Protein AF-0000000067902049 (afdb_homodimer)

Structure (mmCIF, N/CA/C/O backbone):
data_AF-0000000067902049-model_v1
#
loop_
_entity.id
_entity.type
_entity.pdbx_description
1 polymer 'Extended synaptotagmin-1-like'
#
loop_
_atom_site.group_PDB
_atom_site.id
_atom_site.type_symbol
_atom_site.label_atom_id
_atom_site.label_alt_id
_atom_site.label_comp_id
_atom_site.label_asym_id
_atom_site.label_entity_id
_atom_site.label_seq_id
_atom_site.pdbx_PDB_ins_code
_atom_site.Cartn_x
_atom_site.Cartn_y
_atom_site.Cartn_z
_atom_site.occupancy
_atom_site.B_iso_or_equiv
_atom_site.auth_seq_id
_atom_site.auth_comp_id
_atom_site.auth_asym_id
_atom_site.auth_atom_id
_atom_site.pdbx_PDB_model_num
ATOM 1 N N . MET A 1 1 ? -63.125 66.5 4.484 1 26.86 1 MET A N 1
ATOM 2 C CA . MET A 1 1 ? -61.844 66.562 3.832 1 26.86 1 MET A CA 1
ATOM 3 C C . MET A 1 1 ? -60.938 65.438 4.281 1 26.86 1 MET A C 1
ATOM 5 O O . MET A 1 1 ? -59.781 65.312 3.857 1 26.86 1 MET A O 1
ATOM 9 N N . ASN A 1 2 ? -61.375 64.75 5.391 1 23.59 2 ASN A N 1
ATOM 10 C CA . ASN A 1 2 ? -60.188 64.25 6.035 1 23.59 2 ASN A CA 1
ATOM 11 C C . ASN A 1 2 ? -59.375 63.344 5.09 1 23.59 2 ASN A C 1
ATOM 13 O O . ASN A 1 2 ? -59.906 62.875 4.078 1 23.59 2 ASN A O 1
ATOM 17 N N . GLN A 1 3 ? -58.344 62.625 5.773 1 25.58 3 GLN A N 1
ATOM 18 C CA . GLN A 1 3 ? -57 62.062 5.715 1 25.58 3 GLN A CA 1
ATOM 19 C C . GLN A 1 3 ? -56.969 60.781 4.879 1 25.58 3 GLN A C 1
ATOM 21 O O . GLN A 1 3 ? -57.938 60.062 4.824 1 25.58 3 GLN A O 1
ATOM 26 N N . ILE A 1 4 ? -55.812 60.562 4.227 1 27.45 4 ILE A N 1
ATOM 27 C CA . ILE A 1 4 ? -54.875 60.031 3.26 1 27.45 4 ILE A CA 1
ATOM 28 C C . ILE A 1 4 ? -54.562 58.562 3.584 1 27.45 4 ILE A C 1
ATOM 30 O O . ILE A 1 4 ? -54.531 57.719 2.688 1 27.45 4 ILE A O 1
ATOM 34 N N . GLY A 1 5 ? -53.938 58.156 4.738 1 32.84 5 GLY A N 1
ATOM 35 C CA . GLY A 1 5 ? -52.625 57.531 4.668 1 32.84 5 GLY A CA 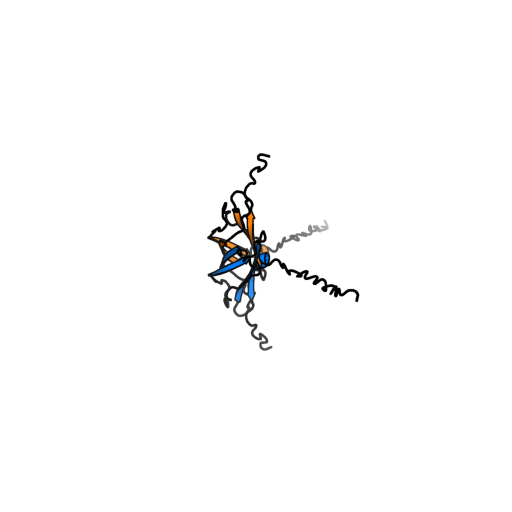1
ATOM 36 C C . GLY A 1 5 ? -52.688 56.062 4.316 1 32.84 5 GLY A C 1
ATOM 37 O O . GLY A 1 5 ? -53.5 55.312 4.859 1 32.84 5 GLY A O 1
ATOM 38 N N . GLN A 1 6 ? -52.312 55.594 3.129 1 35 6 GLN A N 1
ATOM 39 C CA . GLN A 1 6 ? -51.875 54.438 2.346 1 35 6 GLN A CA 1
ATOM 40 C C . GLN A 1 6 ? -50.969 53.531 3.152 1 35 6 GLN A C 1
ATOM 42 O O . GLN A 1 6 ? -49.75 53.75 3.211 1 35 6 GLN A O 1
ATOM 47 N N . ILE A 1 7 ? -51.156 53.469 4.492 1 39.88 7 ILE A N 1
ATOM 48 C CA . ILE A 1 7 ? -50.031 52.75 5.039 1 39.88 7 ILE A CA 1
ATOM 49 C C . ILE A 1 7 ? -49.875 51.406 4.34 1 39.88 7 ILE A C 1
ATOM 51 O O . ILE A 1 7 ? -50.75 50.531 4.434 1 39.88 7 ILE A O 1
ATOM 55 N N . ILE A 1 8 ? -49.375 51.375 3.096 1 42.5 8 ILE A N 1
ATOM 56 C CA . ILE A 1 8 ? -48.969 50.219 2.318 1 42.5 8 ILE A CA 1
ATOM 57 C C . ILE A 1 8 ? -48.094 49.312 3.176 1 42.5 8 ILE A C 1
ATOM 59 O O . ILE A 1 8 ? -47.031 49.719 3.65 1 42.5 8 ILE A O 1
ATOM 63 N N . ILE A 1 9 ? -48.656 48.688 4.152 1 39.34 9 ILE A N 1
ATOM 64 C CA . ILE A 1 9 ? -47.938 47.688 4.93 1 39.34 9 ILE A CA 1
ATOM 65 C C . ILE A 1 9 ? -47.125 46.75 3.99 1 39.34 9 ILE A C 1
ATOM 67 O O . ILE A 1 9 ? -47.719 46.156 3.092 1 39.34 9 ILE A O 1
ATOM 71 N N . ALA A 1 10 ? -45.875 47.281 3.584 1 39.75 10 ALA A N 1
ATOM 72 C CA . ALA A 1 10 ? -44.781 46.562 2.891 1 39.75 10 ALA A CA 1
ATOM 73 C C . ALA A 1 10 ? -44.656 45.125 3.371 1 39.75 10 ALA A C 1
ATOM 75 O O . ALA A 1 10 ? -44.781 44.844 4.57 1 39.75 10 ALA A O 1
ATOM 76 N N . PRO A 1 11 ? -45.156 44.219 2.543 1 37.91 11 PRO A N 1
ATOM 77 C CA . PRO A 1 11 ? -44.875 42.781 2.779 1 37.91 11 PRO A CA 1
ATOM 78 C C . PRO A 1 11 ? -43.469 42.562 3.34 1 37.91 11 PRO A C 1
ATOM 80 O O . PRO A 1 11 ? -42.531 43.281 3.014 1 37.91 11 PRO A O 1
ATOM 83 N N . GLN A 1 12 ? -43.438 42.406 4.684 1 38.12 12 GLN A N 1
ATOM 84 C CA . GLN A 1 12 ? -42.188 42 5.34 1 38.12 12 GLN A CA 1
ATOM 85 C C . GLN A 1 12 ? -41.438 40.969 4.508 1 38.12 12 GLN A C 1
ATOM 87 O O . GLN A 1 12 ? -41.969 39.906 4.199 1 38.12 12 GLN A O 1
ATOM 92 N N . HIS A 1 13 ? -40.781 41.469 3.449 1 38.5 13 HIS A N 1
ATOM 93 C CA . HIS A 1 13 ? -39.781 40.688 2.756 1 38.5 13 HIS A CA 1
ATOM 94 C C . HIS A 1 13 ? -38.906 39.906 3.744 1 38.5 13 HIS A C 1
ATOM 96 O O . HIS A 1 13 ? -38.219 40.5 4.562 1 38.5 13 HIS A O 1
ATOM 102 N N . PHE A 1 14 ? -39.531 39.125 4.582 1 33.66 14 PHE A N 1
ATOM 103 C CA . PHE A 1 14 ? -38.562 38.25 5.266 1 33.66 14 PHE A CA 1
ATOM 104 C C . PHE A 1 14 ? -37.531 37.719 4.297 1 33.66 14 PHE A C 1
ATOM 106 O O . PHE A 1 14 ? -37.812 36.938 3.396 1 33.66 14 PHE A O 1
ATOM 113 N N . SER A 1 15 ? -36.719 38.531 3.66 1 38.78 15 SER A N 1
ATOM 114 C CA . SER A 1 15 ? -35.469 38.281 2.926 1 38.78 15 SER A CA 1
ATOM 115 C C . SER A 1 15 ? -34.625 37.219 3.633 1 38.78 15 SER A C 1
ATOM 117 O O . SER A 1 15 ? -33.594 37.562 4.242 1 38.78 15 SER A O 1
ATOM 119 N N . HIS A 1 16 ? -35.156 36.562 4.734 1 40.47 16 HIS A N 1
ATOM 120 C CA . HIS A 1 16 ? -34.031 35.781 5.27 1 40.47 16 HIS A CA 1
ATOM 121 C C . HIS A 1 16 ? -33.344 35 4.168 1 40.47 16 HIS A C 1
ATOM 123 O O . HIS A 1 16 ? -33.938 34.156 3.512 1 40.47 16 HIS A O 1
ATOM 129 N N . PRO A 1 17 ? -32.531 35.688 3.41 1 36.81 17 PRO A N 1
ATOM 130 C CA . PRO A 1 17 ? -31.719 34.875 2.508 1 36.81 17 PRO A CA 1
ATOM 131 C C . PRO A 1 17 ? -31.266 33.562 3.154 1 36.81 17 PRO A C 1
ATOM 133 O O . PRO A 1 17 ? -30.766 33.562 4.285 1 36.81 17 PRO A O 1
ATOM 136 N N . LEU A 1 18 ? -32.031 32.531 3.266 1 36.47 18 LEU A N 1
ATOM 137 C CA . LEU A 1 18 ? -31.422 31.219 3.439 1 36.47 18 LEU A CA 1
ATOM 138 C C . LEU A 1 18 ? -30.016 31.188 2.865 1 36.47 18 LEU A C 1
ATOM 140 O O . LEU A 1 18 ? -29.828 31.219 1.646 1 36.47 18 LEU A O 1
ATOM 144 N N . ALA A 1 19 ? -29.203 32.25 3.146 1 38 19 ALA A N 1
ATOM 145 C CA . ALA A 1 19 ? -27.75 32.125 3.029 1 38 19 ALA A CA 1
ATOM 146 C C . ALA A 1 19 ? -27.328 30.656 3.166 1 38 19 ALA A C 1
AT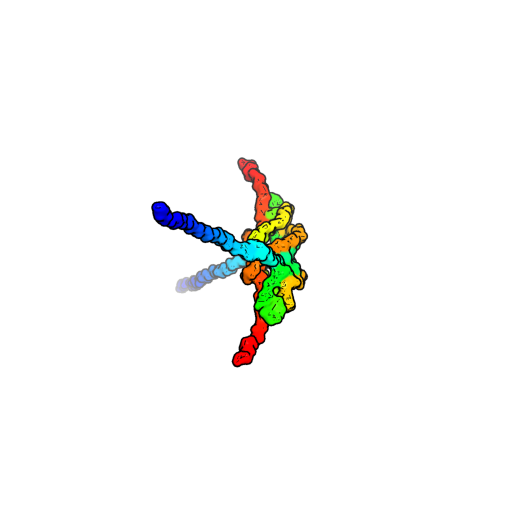OM 148 O O . ALA A 1 19 ? -27.531 30.031 4.211 1 38 19 ALA A O 1
ATOM 149 N N . ALA A 1 20 ? -27.641 29.75 2.371 1 37.22 20 ALA A N 1
ATOM 150 C CA . ALA A 1 20 ? -26.812 28.672 1.845 1 37.22 20 ALA A CA 1
ATOM 151 C C . ALA A 1 20 ? -25.344 28.922 2.137 1 37.22 20 ALA A C 1
ATOM 153 O O . ALA A 1 20 ? -24.656 29.609 1.381 1 37.22 20 ALA A O 1
ATOM 154 N N . ARG A 1 21 ? -24.938 29.656 3.135 1 38.88 21 ARG A N 1
ATOM 155 C CA . ARG A 1 21 ? -23.641 29.531 3.783 1 38.88 21 ARG A CA 1
ATOM 156 C C . ARG A 1 21 ? -23.141 28.094 3.734 1 38.88 21 ARG A C 1
ATOM 158 O O . ARG A 1 21 ? -23.453 27.297 4.621 1 38.88 21 ARG A O 1
ATOM 165 N N . PHE A 1 22 ? -23.781 27.359 2.969 1 36.78 22 PHE A N 1
ATOM 166 C CA . PHE A 1 22 ? -23.016 26.141 2.699 1 36.78 22 PHE A CA 1
ATOM 167 C C . PHE A 1 22 ? -21.516 26.406 2.787 1 36.78 22 PHE A C 1
ATOM 169 O O . PHE A 1 22 ? -21.031 27.453 2.324 1 36.78 22 PHE A O 1
ATOM 176 N N . ASP A 1 23 ? -20.844 25.938 3.75 1 38.16 23 ASP A N 1
ATOM 177 C CA . ASP A 1 23 ? -19.406 25.938 4.051 1 38.16 23 ASP A CA 1
ATOM 178 C C . ASP A 1 23 ? -18.578 25.984 2.768 1 38.16 23 ASP A C 1
ATOM 180 O O . ASP A 1 23 ? -18.281 24.938 2.182 1 38.16 23 ASP A O 1
ATOM 184 N N . LEU A 1 24 ? -18.797 26.719 1.845 1 41.84 24 LEU A N 1
ATOM 185 C CA . LEU A 1 24 ? -17.875 27.109 0.799 1 41.84 24 LEU A CA 1
ATOM 186 C C . LEU A 1 24 ? -16.438 27.062 1.307 1 41.84 24 LEU A C 1
ATOM 188 O O . LEU A 1 24 ? -15.516 26.688 0.569 1 41.84 24 LEU A O 1
ATOM 192 N N . ALA A 1 25 ? -16.203 27.594 2.408 1 40.72 25 ALA A N 1
ATOM 193 C CA . ALA A 1 25 ? -14.859 27.453 2.949 1 40.72 25 ALA A CA 1
ATOM 194 C C . ALA A 1 25 ? -14.422 26 2.99 1 40.72 25 ALA A C 1
ATOM 196 O O . ALA A 1 25 ? -13.234 25.703 2.844 1 40.72 25 ALA A O 1
ATOM 197 N N . LYS A 1 26 ? -15.273 25.172 3.365 1 45 26 LYS A N 1
ATOM 198 C CA . LYS A 1 26 ? -14.953 23.766 3.129 1 45 26 LYS A CA 1
ATOM 199 C C . LYS A 1 26 ? -14.906 23.453 1.635 1 45 26 LYS A C 1
ATOM 201 O O . LYS A 1 26 ? -14.367 22.422 1.225 1 45 26 LYS A O 1
ATOM 206 N N . LEU A 1 27 ? -15.719 24.031 0.761 1 43.97 27 LEU A N 1
ATOM 207 C CA . LEU A 1 27 ? -15.602 23.859 -0.682 1 43.97 27 LEU A CA 1
ATOM 208 C C . LEU A 1 27 ? -14.195 24.203 -1.16 1 43.97 27 LEU A C 1
ATOM 210 O O . LEU A 1 27 ? -13.602 23.453 -1.945 1 43.97 27 LEU A O 1
ATOM 214 N N . GLN A 1 28 ? -13.961 25.688 -1.32 1 44.12 28 GLN A N 1
ATOM 215 C CA . GLN A 1 28 ? -12.742 26.125 -1.99 1 44.12 28 GLN A CA 1
ATOM 216 C C . GLN A 1 28 ? -11.5 25.625 -1.261 1 44.12 28 GLN A C 1
ATOM 218 O O . GLN A 1 28 ? -10.375 25.875 -1.69 1 44.12 28 GLN A O 1
ATOM 223 N N . PHE A 1 29 ? -11.508 25.75 0.068 1 43.47 29 PHE A N 1
ATOM 224 C CA . PHE A 1 29 ? -10.18 25.422 0.574 1 43.47 29 PHE A CA 1
ATOM 225 C C . PHE A 1 29 ? -9.688 24.109 -0.031 1 43.47 29 PHE A C 1
ATOM 227 O O . PHE A 1 29 ? -10.273 23.047 0.198 1 43.47 29 PHE A O 1
ATOM 234 N N . LEU A 1 30 ? -9.383 24.203 -1.23 1 49.81 30 LEU A N 1
ATOM 235 C CA . LEU A 1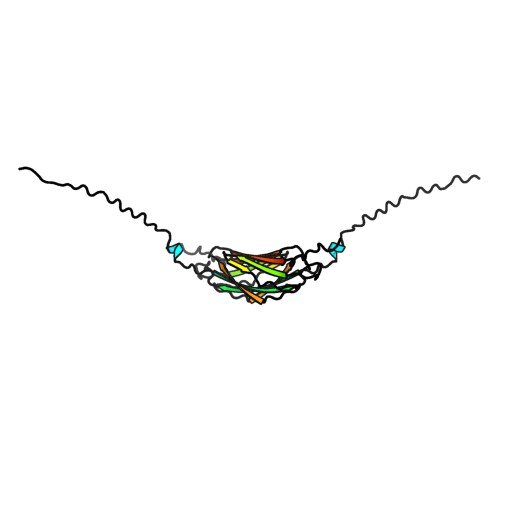 30 ? -8.508 23.188 -1.81 1 49.81 30 LEU A CA 1
ATOM 236 C C . LEU A 1 30 ? -7.633 22.547 -0.738 1 49.81 30 LEU A C 1
ATOM 238 O O . LEU A 1 30 ? -6.648 23.141 -0.299 1 49.81 30 LEU A O 1
ATOM 242 N N . GLU A 1 31 ? -8.266 22.312 0.409 1 51.5 31 GLU A N 1
ATOM 243 C CA . GLU A 1 31 ? -7.391 21.656 1.379 1 51.5 31 GLU A CA 1
ATOM 244 C C . GLU A 1 31 ? -6.242 20.938 0.686 1 51.5 31 GLU A C 1
ATOM 246 O O . GLU A 1 31 ? -6.453 20.25 -0.318 1 51.5 31 GLU A O 1
ATOM 251 N N . PRO A 1 32 ? -5.09 21.625 0.885 1 55.47 32 PRO A N 1
ATOM 252 C CA . PRO A 1 32 ? -3.949 20.906 0.318 1 55.47 32 PRO A CA 1
ATOM 253 C C . PRO A 1 32 ? -4.09 19.391 0.434 1 55.47 32 PRO A C 1
ATOM 255 O O . PRO A 1 32 ? -4.602 18.891 1.438 1 55.47 32 PRO A O 1
ATOM 258 N N . ARG A 1 33 ? -4.465 18.781 -0.559 1 72.25 33 ARG A N 1
ATOM 259 C CA . ARG A 1 33 ? -4.535 17.328 -0.542 1 72.25 33 ARG A CA 1
ATOM 260 C C . ARG A 1 33 ? -3.178 16.719 -0.2 1 72.25 33 ARG A C 1
ATOM 262 O O . ARG A 1 33 ? -2.158 17.094 -0.789 1 72.25 33 ARG A O 1
ATOM 269 N N . ASN A 1 34 ? -3.072 16.156 1.049 1 83.5 34 ASN A N 1
ATOM 270 C CA . ASN A 1 34 ? -1.898 15.352 1.355 1 83.5 34 ASN A CA 1
ATOM 271 C C . ASN A 1 34 ? -1.7 14.242 0.326 1 83.5 34 ASN A C 1
ATOM 273 O O . ASN A 1 34 ? -2.672 13.711 -0.216 1 83.5 34 ASN A O 1
ATOM 277 N N . ALA A 1 35 ? -0.506 14.195 -0.056 1 90.56 35 ALA A N 1
ATOM 278 C CA . ALA A 1 35 ? -0.218 13.148 -1.035 1 90.56 35 ALA A CA 1
ATOM 279 C C . ALA A 1 35 ? 0.854 12.195 -0.519 1 90.56 35 ALA A C 1
ATOM 281 O O . ALA A 1 35 ? 1.811 12.617 0.133 1 90.56 35 ALA A O 1
ATOM 282 N N . LEU A 1 36 ? 0.635 10.984 -0.774 1 92.88 36 LEU A N 1
ATOM 283 C CA . LEU A 1 36 ? 1.644 9.953 -0.551 1 92.88 36 LEU A CA 1
ATOM 284 C C . LEU A 1 36 ? 2.066 9.312 -1.868 1 92.88 36 LEU A C 1
ATOM 286 O O . LEU A 1 36 ? 1.218 8.922 -2.676 1 92.88 36 LEU A O 1
ATOM 290 N N . ARG A 1 37 ? 3.348 9.289 -2.072 1 96.44 37 ARG A N 1
ATOM 291 C CA . ARG A 1 37 ? 3.893 8.68 -3.279 1 96.44 37 ARG A CA 1
ATOM 292 C C . ARG A 1 37 ? 4.527 7.328 -2.967 1 96.44 37 ARG A C 1
ATOM 294 O O . ARG A 1 37 ? 5.344 7.215 -2.053 1 96.44 37 ARG A O 1
ATOM 301 N N . ILE A 1 38 ? 4.078 6.363 -3.705 1 96.94 38 ILE A N 1
ATOM 302 C CA . ILE A 1 38 ? 4.551 4.996 -3.523 1 96.94 38 ILE A CA 1
ATOM 303 C C . ILE A 1 38 ? 4.875 4.379 -4.883 1 96.94 38 ILE A C 1
ATOM 305 O O . ILE A 1 38 ? 4.207 4.664 -5.879 1 96.94 38 ILE A O 1
ATOM 309 N N . ARG A 1 39 ? 5.898 3.564 -4.898 1 98.38 39 ARG A N 1
ATOM 310 C CA . ARG A 1 39 ? 6.27 2.844 -6.109 1 98.38 39 ARG A CA 1
ATOM 311 C C . ARG A 1 39 ? 6.09 1.34 -5.93 1 98.38 39 ARG A C 1
ATOM 313 O O . ARG A 1 39 ? 6.582 0.764 -4.957 1 98.38 39 ARG A O 1
ATOM 320 N N . VAL A 1 40 ? 5.285 0.802 -6.812 1 98.06 40 VAL A N 1
ATOM 321 C CA . VAL A 1 40 ? 5.199 -0.652 -6.895 1 98.06 40 VAL A CA 1
ATOM 322 C C . VAL A 1 40 ? 6.297 -1.181 -7.82 1 98.06 40 VAL A C 1
ATOM 324 O O . VAL A 1 40 ? 6.305 -0.882 -9.016 1 98.06 40 VAL A O 1
ATOM 327 N N . ILE A 1 41 ? 7.18 -1.975 -7.27 1 98.44 41 ILE A N 1
ATOM 328 C CA . ILE A 1 41 ? 8.367 -2.363 -8.023 1 98.44 41 ILE A CA 1
ATOM 329 C C . ILE A 1 41 ? 8.133 -3.711 -8.695 1 98.44 41 ILE A C 1
ATOM 331 O O . ILE A 1 41 ? 8.094 -3.797 -9.93 1 98.44 41 ILE A O 1
ATOM 335 N N . GLU A 1 42 ? 7.914 -4.723 -7.953 1 97.75 42 GLU A N 1
ATOM 336 C CA . GLU A 1 42 ? 7.797 -6.066 -8.516 1 97.75 42 GLU A CA 1
ATOM 337 C C . GLU A 1 42 ? 7.191 -7.035 -7.5 1 97.75 42 GLU A C 1
ATOM 339 O O . GLU A 1 42 ? 7.082 -6.715 -6.316 1 97.75 42 GLU A O 1
ATOM 344 N N . ALA A 1 43 ? 6.703 -8.102 -7.969 1 94.69 43 ALA A N 1
ATOM 345 C CA . ALA A 1 43 ? 6.406 -9.281 -7.16 1 94.69 43 ALA A CA 1
ATOM 346 C C . ALA A 1 43 ? 7.242 -10.477 -7.605 1 94.69 43 ALA A C 1
ATOM 348 O O . ALA A 1 43 ? 7.742 -10.508 -8.734 1 94.69 43 ALA A O 1
ATOM 349 N N . LYS A 1 44 ? 7.344 -11.414 -6.621 1 92.69 44 LYS A N 1
ATOM 350 C CA . LYS A 1 44 ? 8.18 -12.57 -6.914 1 92.69 44 LYS A CA 1
ATOM 351 C C . LYS A 1 44 ? 7.52 -13.867 -6.457 1 92.69 44 LYS A C 1
ATOM 353 O O . LYS A 1 44 ? 6.871 -13.898 -5.41 1 92.69 44 LYS A O 1
ATOM 358 N N . ASN A 1 45 ? 7.734 -14.891 -7.273 1 90.5 45 ASN A N 1
ATOM 359 C CA . ASN A 1 45 ? 7.355 -16.266 -6.945 1 90.5 45 ASN A CA 1
ATOM 360 C C . ASN A 1 45 ? 5.848 -16.391 -6.73 1 90.5 45 ASN A C 1
ATOM 362 O O . ASN A 1 45 ? 5.406 -16.984 -5.746 1 90.5 45 ASN A O 1
ATOM 366 N N . LEU A 1 46 ? 5.176 -15.789 -7.609 1 87.56 46 LEU A N 1
ATOM 367 C CA . LEU A 1 46 ? 3.725 -15.922 -7.516 1 87.56 46 LEU A CA 1
ATOM 368 C C . LEU A 1 46 ? 3.279 -17.344 -7.863 1 87.56 46 LEU A C 1
ATOM 370 O O . LEU A 1 46 ? 3.949 -18.031 -8.633 1 87.56 46 LEU A O 1
ATOM 374 N N . VAL A 1 47 ? 2.236 -17.672 -7.359 1 82.38 47 VAL A N 1
ATOM 375 C CA . VAL A 1 47 ? 1.685 -18.984 -7.648 1 82.38 47 VAL A CA 1
ATOM 376 C C . VAL A 1 47 ? 1 -18.969 -9.016 1 82.38 47 VAL A C 1
ATOM 378 O O . VAL A 1 47 ? 0.265 -18.031 -9.336 1 82.38 47 VAL A O 1
ATOM 381 N N . ALA A 1 48 ? 1.322 -20.031 -9.742 1 84.38 48 ALA A N 1
ATOM 382 C CA . ALA A 1 48 ? 0.679 -20.172 -11.047 1 84.38 48 ALA A CA 1
ATOM 383 C C . ALA A 1 48 ? -0.811 -20.453 -10.898 1 84.38 48 ALA A C 1
ATOM 385 O O . ALA A 1 48 ? -1.21 -21.25 -10.039 1 84.38 48 ALA A O 1
ATOM 386 N N . LYS A 1 49 ? -1.543 -19.703 -11.656 1 81.25 49 LYS A N 1
ATOM 387 C CA . LYS A 1 49 ? -2.984 -19.922 -11.586 1 81.25 49 LYS A CA 1
ATOM 388 C C . LYS A 1 49 ? -3.518 -20.516 -12.891 1 81.25 49 LYS A C 1
ATOM 390 O O . LYS A 1 49 ? -4.641 -21.016 -12.938 1 81.25 49 LYS A O 1
ATOM 395 N N . GLU A 1 50 ? -2.697 -20.406 -13.883 1 75.94 50 GLU A N 1
ATOM 396 C CA . GLU A 1 50 ? -3.08 -21.016 -15.148 1 75.94 50 GLU A CA 1
ATOM 397 C C . GLU A 1 50 ? -2.449 -22.406 -15.305 1 75.94 50 GLU A C 1
ATOM 399 O O . GLU A 1 50 ? -1.225 -22.531 -15.297 1 75.94 50 GLU A O 1
ATOM 404 N N . ILE A 1 51 ? -3.25 -23.328 -15.539 1 76.5 51 ILE A N 1
ATOM 405 C CA . ILE A 1 51 ? -2.805 -24.703 -15.578 1 76.5 51 ILE A CA 1
ATOM 406 C C . ILE A 1 51 ? -1.992 -24.953 -16.844 1 76.5 51 ILE A C 1
ATOM 408 O O . ILE A 1 51 ? -0.94 -25.594 -16.812 1 76.5 51 ILE A O 1
ATOM 412 N N . LEU A 1 52 ? -2.451 -24.375 -17.953 1 78.5 52 LEU A N 1
ATOM 413 C CA . LEU A 1 52 ? -1.814 -24.672 -19.234 1 78.5 52 LEU A CA 1
ATOM 414 C C . LEU A 1 52 ? -0.447 -24.016 -19.328 1 78.5 52 LEU A C 1
ATOM 416 O O . LEU A 1 52 ? 0.527 -24.641 -19.75 1 78.5 52 LEU A O 1
ATOM 420 N N . THR A 1 53 ? -0.41 -22.812 -18.906 1 80.94 53 THR A N 1
ATOM 421 C CA . THR A 1 53 ? 0.824 -22.062 -19.078 1 80.94 53 THR A CA 1
ATOM 422 C C . THR A 1 53 ? 1.637 -22.047 -17.781 1 80.94 53 THR A C 1
ATOM 424 O O . THR A 1 53 ? 2.812 -21.672 -17.797 1 80.94 53 THR A O 1
ATOM 427 N N . LYS A 1 54 ? 0.921 -22.594 -16.766 1 83.38 54 LYS A N 1
ATOM 428 C CA . LYS A 1 54 ? 1.564 -22.609 -15.461 1 83.38 54 LYS A CA 1
ATOM 429 C C . LYS A 1 54 ? 2.051 -21.203 -15.07 1 83.38 54 LYS A C 1
ATOM 431 O O . LYS A 1 54 ? 3.18 -21.047 -14.602 1 83.38 54 LYS A O 1
ATOM 436 N N . SER A 1 55 ? 1.274 -20.219 -15.492 1 88.94 55 SER A N 1
ATOM 437 C CA . SER A 1 55 ? 1.626 -18.844 -15.203 1 88.94 55 SER A CA 1
ATOM 438 C C . SER A 1 55 ? 0.431 -18.078 -14.648 1 88.94 55 SER A C 1
ATOM 440 O O . SER A 1 55 ? -0.526 -18.672 -14.156 1 88.94 55 SER A O 1
ATOM 442 N N . SER A 1 56 ? 0.53 -16.719 -14.469 1 88.56 56 SER A N 1
ATOM 443 C CA . SER A 1 56 ? -0.511 -15.82 -13.992 1 88.56 56 SER A CA 1
ATOM 444 C C . SER A 1 56 ? -0.438 -14.469 -14.703 1 88.56 56 SER A C 1
ATOM 446 O O . SER A 1 56 ? 0.458 -14.242 -15.523 1 88.56 56 SER A O 1
ATOM 448 N N . ASN A 1 57 ? -1.464 -13.727 -14.578 1 91.94 57 ASN A N 1
ATOM 449 C CA . ASN A 1 57 ? -1.547 -12.359 -15.07 1 91.94 57 ASN A CA 1
ATOM 450 C C . ASN A 1 57 ? -1.709 -11.352 -13.938 1 91.94 57 ASN A C 1
ATOM 452 O O . ASN A 1 57 ? -2.811 -10.859 -13.695 1 91.94 57 ASN A O 1
ATOM 456 N N . PRO A 1 58 ? -0.667 -11.102 -13.297 1 93 58 PRO A N 1
ATOM 457 C CA . PRO A 1 58 ? -0.774 -10.344 -12.047 1 93 58 PRO A CA 1
ATOM 458 C C . PRO A 1 58 ? -0.863 -8.836 -12.281 1 93 58 PRO A C 1
ATOM 460 O O . PRO A 1 58 ? -0.337 -8.328 -13.273 1 93 58 PRO A O 1
ATOM 463 N N . TYR A 1 59 ? -1.459 -8.086 -11.352 1 95.06 59 TYR A N 1
ATOM 464 C CA . TYR A 1 59 ? -1.465 -6.637 -11.188 1 95.06 59 TYR A CA 1
ATOM 465 C C . TYR A 1 59 ? -1.807 -6.246 -9.758 1 95.06 59 TYR A C 1
ATOM 467 O O . TYR A 1 59 ? -2.258 -7.082 -8.969 1 95.06 59 TYR A O 1
ATOM 475 N N . VAL A 1 60 ? -1.577 -5.02 -9.438 1 94.56 60 VAL A N 1
ATOM 476 C CA . VAL A 1 60 ? -1.834 -4.527 -8.086 1 94.56 60 VAL A CA 1
ATOM 477 C C . VAL A 1 60 ? -2.875 -3.414 -8.133 1 94.56 60 VAL A C 1
ATOM 479 O O . VAL A 1 60 ? -2.797 -2.516 -8.977 1 94.56 60 VAL A O 1
ATOM 482 N N . VAL A 1 61 ? -3.814 -3.521 -7.281 1 94.94 61 VAL A N 1
ATOM 483 C CA . VAL A 1 61 ? -4.809 -2.467 -7.109 1 94.94 61 VAL A CA 1
ATOM 484 C C . VAL A 1 61 ? -4.504 -1.671 -5.844 1 94.94 61 VAL A C 1
ATOM 486 O O . VAL A 1 61 ? -4.254 -2.25 -4.781 1 94.94 61 VAL A O 1
ATOM 489 N N . ILE A 1 62 ? -4.496 -0.396 -6 1 94.44 62 ILE A N 1
ATOM 490 C CA . ILE A 1 62 ? -4.234 0.509 -4.887 1 94.44 62 ILE A CA 1
ATOM 491 C C . ILE A 1 62 ? -5.48 1.336 -4.586 1 94.44 62 ILE A C 1
ATOM 493 O O . ILE A 1 62 ? -6.035 1.982 -5.477 1 94.44 62 ILE A O 1
ATOM 497 N N . CYS A 1 63 ? -5.891 1.262 -3.303 1 92.44 63 CYS A N 1
ATOM 498 C CA . CYS A 1 63 ? -7.043 2.039 -2.861 1 92.44 63 CYS A CA 1
ATOM 499 C C . CYS A 1 63 ? -6.719 2.826 -1.598 1 92.44 63 CYS A C 1
ATOM 501 O O . CYS A 1 63 ? -6.227 2.262 -0.618 1 92.44 63 CYS A O 1
ATOM 503 N N . GLY A 1 64 ? -6.988 4.141 -1.691 1 86.25 64 GLY A N 1
ATOM 504 C CA . GLY A 1 64 ? -6.77 5 -0.539 1 86.25 64 GLY A CA 1
ATOM 505 C C . GLY A 1 64 ? -7.227 6.43 -0.765 1 86.25 64 GLY A C 1
ATOM 506 O O . GLY A 1 64 ? -7.09 6.965 -1.866 1 86.25 64 GLY A O 1
ATOM 507 N N . GLY A 1 65 ? -7.676 7.02 0.317 1 76.94 65 GLY A N 1
ATOM 508 C CA . GLY A 1 65 ? -8.031 8.43 0.283 1 76.94 65 GLY A CA 1
ATOM 509 C C . GLY A 1 65 ? -8.961 8.781 -0.867 1 76.94 65 GLY A C 1
ATOM 510 O O . GLY A 1 65 ? -8.789 9.82 -1.507 1 76.94 65 GLY A O 1
ATOM 511 N N . GLY A 1 66 ? -9.711 7.918 -1.284 1 79.62 66 GLY A N 1
ATOM 512 C CA . GLY A 1 66 ? -10.602 8.18 -2.406 1 79.62 66 GLY A CA 1
ATOM 513 C C . GLY A 1 66 ? -9.961 7.891 -3.752 1 79.62 66 GLY A C 1
ATOM 514 O O . GLY A 1 66 ? -10.594 8.07 -4.797 1 79.62 66 GLY A O 1
ATOM 515 N N . THR A 1 67 ? -8.781 7.527 -3.744 1 84.56 67 THR A N 1
ATOM 516 C CA . THR A 1 67 ? -8.062 7.227 -4.977 1 84.56 67 THR A CA 1
ATOM 517 C C . THR A 1 67 ? -8.008 5.719 -5.219 1 84.56 67 THR A C 1
ATOM 519 O O . THR A 1 67 ? -7.805 4.945 -4.281 1 84.56 67 THR A O 1
ATOM 522 N N . THR A 1 68 ? -8.383 5.34 -6.434 1 92.5 68 THR A N 1
ATOM 523 C CA . THR A 1 68 ? -8.156 3.967 -6.871 1 92.5 68 THR A CA 1
ATOM 524 C C . THR A 1 68 ? -7.258 3.932 -8.102 1 92.5 68 THR A C 1
ATOM 526 O O . THR A 1 68 ? -7.469 4.691 -9.055 1 92.5 68 THR A O 1
ATOM 529 N N . ALA A 1 69 ? -6.207 3.178 -7.988 1 95.44 69 ALA A N 1
ATOM 530 C CA . ALA A 1 69 ? -5.27 3.008 -9.102 1 95.44 69 ALA A CA 1
ATOM 531 C C . ALA A 1 69 ? -4.867 1.544 -9.258 1 95.44 69 ALA A C 1
ATOM 533 O O . ALA A 1 69 ? -5.113 0.727 -8.367 1 95.44 69 ALA A O 1
ATOM 534 N N . LYS A 1 70 ? -4.352 1.238 -10.445 1 96.56 70 LYS A N 1
ATOM 535 C CA . LYS A 1 70 ? -3.904 -0.125 -10.711 1 96.56 70 LYS A CA 1
ATOM 536 C C . LYS A 1 70 ? -2.645 -0.131 -11.57 1 96.56 70 LYS A C 1
ATOM 538 O O . LYS A 1 70 ? -2.471 0.731 -12.438 1 96.56 70 LYS A O 1
ATOM 543 N N . THR A 1 71 ? -1.782 -1.071 -11.258 1 97.38 71 THR A N 1
ATOM 544 C CA . THR A 1 71 ? -0.644 -1.271 -12.148 1 97.38 71 THR A CA 1
ATOM 545 C C . THR A 1 71 ? -1.093 -1.892 -13.469 1 97.38 71 THR A C 1
ATOM 547 O O . THR A 1 71 ? -2.23 -2.35 -13.594 1 97.38 71 THR A O 1
ATOM 550 N N . ARG A 1 72 ? -0.214 -1.81 -14.445 1 97.31 72 ARG A N 1
ATOM 551 C CA . ARG A 1 72 ? -0.471 -2.605 -15.641 1 97.31 72 ARG A CA 1
ATOM 552 C C . ARG A 1 72 ? -0.515 -4.094 -15.305 1 97.31 72 ARG A C 1
ATOM 554 O O . ARG A 1 72 ? 0.096 -4.535 -14.328 1 97.31 72 ARG A O 1
ATOM 561 N N . VAL A 1 73 ? -1.281 -4.781 -16.141 1 95.44 73 VAL A N 1
ATOM 562 C CA . VAL A 1 73 ? -1.301 -6.234 -16.016 1 95.44 73 VAL A CA 1
ATOM 563 C C . VAL A 1 73 ? -0.103 -6.832 -16.75 1 95.44 73 VAL A C 1
ATOM 565 O O . VAL A 1 73 ? 0.195 -6.449 -17.891 1 95.44 73 VAL A O 1
ATOM 568 N N . ILE A 1 74 ? 0.637 -7.633 -16.109 1 95.31 74 ILE A N 1
ATOM 569 C CA . ILE A 1 74 ? 1.711 -8.344 -16.797 1 95.31 74 ILE A CA 1
ATOM 570 C C . ILE A 1 74 ? 1.28 -9.781 -17.062 1 95.31 74 ILE A C 1
ATOM 572 O O . ILE A 1 74 ? 1.043 -10.555 -16.141 1 95.31 74 ILE A O 1
ATOM 576 N N . HIS A 1 75 ? 1.298 -10.164 -18.312 1 92.38 75 HIS A N 1
ATOM 577 C CA . HIS A 1 75 ? 0.698 -11.43 -18.719 1 92.38 75 HIS A CA 1
ATOM 578 C C . HIS A 1 75 ? 1.683 -12.586 -18.578 1 92.38 75 HIS A C 1
ATOM 580 O O . HIS A 1 75 ? 2.867 -12.438 -18.875 1 92.38 75 HIS A O 1
ATOM 586 N N . LYS A 1 76 ? 1.107 -13.68 -18.109 1 90.69 76 LYS A N 1
ATOM 587 C CA . LYS A 1 76 ? 1.811 -14.953 -18.031 1 90.69 76 LYS A CA 1
ATOM 588 C C . LYS A 1 76 ? 3.164 -14.797 -17.344 1 90.69 76 LYS A C 1
ATOM 590 O O . LYS A 1 76 ? 4.199 -15.156 -17.906 1 90.69 76 LYS A O 1
ATOM 595 N N . ASN A 1 77 ? 3.051 -14.242 -16.188 1 93 77 ASN A N 1
ATOM 596 C CA . ASN A 1 77 ? 4.281 -13.945 -15.461 1 93 77 ASN A CA 1
ATOM 597 C C . ASN A 1 77 ? 4.129 -14.219 -13.969 1 93 77 ASN A C 1
ATO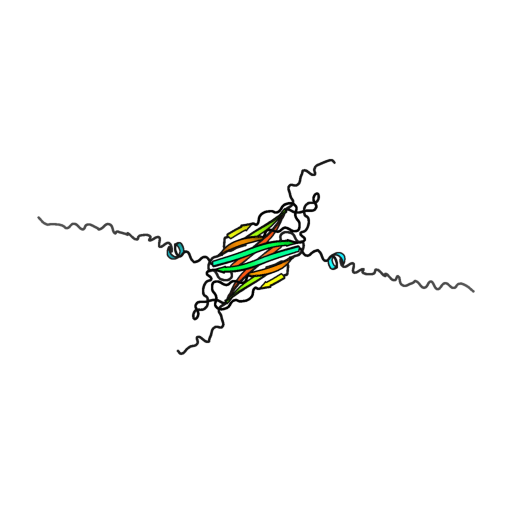M 599 O O . ASN A 1 77 ? 3.139 -13.812 -13.359 1 93 77 ASN A O 1
ATOM 603 N N . LEU A 1 78 ? 5.082 -14.891 -13.469 1 91.62 78 LEU A N 1
ATOM 604 C CA . LEU A 1 78 ? 5.055 -15.195 -12.039 1 91.62 78 LEU A CA 1
ATOM 605 C C . LEU A 1 78 ? 6.023 -14.305 -11.273 1 91.62 78 LEU A C 1
ATOM 607 O O . LEU A 1 78 ? 6.07 -14.344 -10.039 1 91.62 78 LEU A O 1
ATOM 611 N N . ASN A 1 79 ? 6.785 -13.477 -11.906 1 95.31 79 ASN A N 1
ATOM 612 C CA . ASN A 1 79 ? 7.715 -12.5 -11.352 1 95.31 79 ASN A CA 1
ATOM 613 C C . ASN A 1 79 ? 7.57 -11.141 -12.039 1 95.31 79 ASN A C 1
ATOM 615 O O . ASN A 1 79 ? 8.539 -10.625 -12.602 1 95.31 79 ASN A O 1
ATOM 619 N N . PRO A 1 80 ? 6.434 -10.594 -11.914 1 96.38 80 PRO A N 1
ATOM 620 C CA . PRO A 1 80 ? 6.176 -9.344 -12.633 1 96.38 80 PRO A CA 1
ATOM 621 C C . PRO A 1 80 ? 6.973 -8.164 -12.086 1 96.38 80 PRO A C 1
ATOM 623 O O . PRO A 1 80 ? 7.164 -8.062 -10.875 1 96.38 80 PRO A O 1
ATOM 626 N N . LYS A 1 81 ? 7.406 -7.332 -12.969 1 98.38 81 LYS A N 1
ATOM 627 C CA . LYS A 1 81 ? 8.023 -6.051 -12.648 1 98.38 81 LYS A CA 1
ATOM 628 C C . LYS A 1 81 ? 7.207 -4.891 -13.203 1 98.38 81 LYS A C 1
ATOM 630 O O . LYS A 1 81 ? 6.996 -4.793 -14.414 1 98.38 81 LYS A O 1
ATOM 635 N N . TRP A 1 82 ? 6.711 -4.055 -12.352 1 98.38 82 TRP A N 1
ATOM 636 C CA . TRP A 1 82 ? 5.883 -2.939 -12.797 1 98.38 82 TRP A CA 1
ATOM 637 C C . TRP A 1 82 ? 6.668 -1.634 -12.773 1 98.38 82 TRP A C 1
ATOM 639 O O . TRP A 1 82 ? 6.609 -0.85 -13.727 1 98.38 82 TRP A O 1
ATOM 649 N N . ASN A 1 83 ? 7.395 -1.36 -11.695 1 98.69 83 ASN A N 1
ATOM 650 C CA . ASN A 1 83 ? 8.117 -0.11 -11.508 1 98.69 83 ASN A CA 1
ATOM 651 C C . ASN A 1 83 ? 7.23 1.102 -11.766 1 98.69 83 ASN A C 1
ATOM 653 O O . ASN A 1 83 ? 7.605 2.008 -12.508 1 98.69 83 ASN A O 1
ATOM 657 N N . GLU A 1 84 ? 6.117 1.153 -11.258 1 98.62 84 GLU A N 1
ATOM 658 C CA . GLU A 1 84 ? 5.141 2.225 -11.414 1 98.62 84 GLU A CA 1
ATOM 659 C C . GLU A 1 84 ? 4.965 3.01 -10.117 1 98.62 84 GLU A C 1
ATOM 661 O O . GLU A 1 84 ? 4.914 2.426 -9.039 1 98.62 84 GLU A O 1
ATOM 666 N N . THR A 1 85 ? 4.922 4.262 -10.273 1 98.12 85 THR A N 1
ATOM 667 C CA . THR A 1 85 ? 4.758 5.148 -9.125 1 98.12 85 THR A CA 1
ATOM 668 C C . THR A 1 85 ? 3.342 5.723 -9.086 1 98.12 85 THR A C 1
ATOM 670 O O . THR A 1 85 ? 2.795 6.109 -10.117 1 98.12 85 THR A O 1
ATOM 673 N N . PHE A 1 86 ? 2.77 5.809 -7.91 1 96.75 86 PHE A N 1
ATOM 674 C CA . PHE A 1 86 ? 1.423 6.32 -7.688 1 96.75 86 PHE A CA 1
ATOM 675 C C . PHE A 1 86 ? 1.427 7.406 -6.617 1 96.75 86 PHE A C 1
ATOM 677 O O . PHE A 1 86 ? 2.152 7.305 -5.629 1 96.75 86 PHE A O 1
ATOM 684 N N . GLU A 1 87 ? 0.625 8.32 -6.867 1 94.25 87 GLU A N 1
ATOM 685 C CA . GLU A 1 87 ? 0.35 9.367 -5.883 1 94.25 87 GLU A CA 1
ATOM 686 C C . GLU A 1 87 ? -1.068 9.242 -5.332 1 94.25 87 GLU A C 1
ATOM 688 O O . GLU A 1 87 ? -2.041 9.336 -6.086 1 94.25 87 GLU A O 1
ATOM 693 N N . ILE A 1 88 ? -1.124 9.016 -4.086 1 91.94 88 ILE A N 1
ATOM 694 C CA . ILE A 1 88 ? -2.418 8.859 -3.434 1 91.94 88 ILE A CA 1
ATOM 695 C C . ILE A 1 88 ? -2.779 10.141 -2.686 1 91.94 88 ILE A C 1
ATOM 697 O O . ILE A 1 88 ? -2.039 10.578 -1.802 1 91.94 88 ILE A O 1
ATOM 701 N N . LEU A 1 89 ? -3.88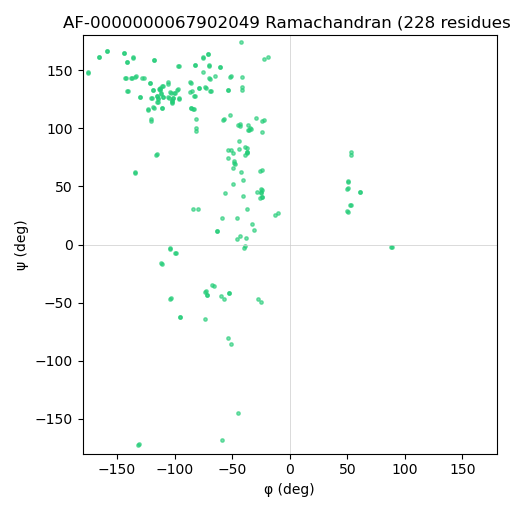5 10.602 -3.049 1 86.88 89 LEU A N 1
ATOM 702 C CA . LEU A 1 89 ? -4.355 11.828 -2.414 1 86.88 89 LEU A CA 1
ATOM 703 C C . LEU A 1 89 ? -5.336 11.516 -1.287 1 86.88 89 LEU A C 1
ATOM 705 O O . LEU A 1 89 ? -6.18 10.625 -1.42 1 86.88 89 LEU A O 1
ATOM 709 N N . TYR A 1 90 ? -5.027 12.188 -0.27 1 77.62 90 TYR A N 1
ATOM 710 C CA . TYR A 1 90 ? -5.965 11.953 0.823 1 77.62 90 TYR A CA 1
ATOM 711 C C . TYR A 1 90 ? -6.246 13.242 1.582 1 77.62 90 TYR A C 1
ATOM 713 O O . TYR A 1 90 ? -5.473 14.203 1.497 1 77.62 90 TYR A O 1
ATOM 721 N N . SER A 1 91 ? -7.398 13.086 2.172 1 72.25 91 SER A N 1
ATOM 722 C CA . SER A 1 91 ? -7.82 14.25 2.951 1 72.25 91 SER A CA 1
ATOM 723 C C . SER A 1 91 ? -7.039 14.352 4.258 1 72.25 91 SER A C 1
ATOM 725 O O . SER A 1 91 ? -6.328 13.422 4.633 1 72.25 91 SER A O 1
ATOM 727 N N . ASP A 1 92 ? -7.043 15.484 4.852 1 64.06 92 ASP A N 1
ATOM 728 C CA . ASP A 1 92 ? -6.301 15.828 6.059 1 64.06 92 ASP A CA 1
ATOM 729 C C . ASP A 1 92 ? -6.77 14.992 7.25 1 64.06 92 ASP A C 1
ATOM 731 O O . ASP A 1 92 ? -6.402 15.273 8.391 1 64.06 92 ASP A O 1
ATOM 735 N N . LEU A 1 93 ? -7.504 14.039 6.934 1 59.91 93 LEU A N 1
ATOM 736 C CA . LEU A 1 93 ? -7.926 13.258 8.086 1 59.91 93 LEU A CA 1
ATOM 737 C C . LEU A 1 93 ? -6.777 12.414 8.625 1 59.91 93 LEU A C 1
ATOM 739 O O . LEU A 1 93 ? -5.922 11.961 7.852 1 59.91 93 LEU A O 1
ATOM 743 N N . PRO A 1 94 ? -6.695 12.469 10.016 1 58.19 94 PRO A N 1
ATOM 744 C CA . PRO A 1 94 ? -5.637 11.688 10.664 1 58.19 94 PRO A CA 1
ATOM 745 C C . PRO A 1 94 ? -5.617 10.227 10.219 1 58.19 94 PRO A C 1
ATOM 747 O O . PRO A 1 94 ? -6.676 9.633 9.984 1 58.19 94 PRO A O 1
ATOM 750 N N . ASP A 1 95 ? -4.391 9.695 10.117 1 64 95 ASP A N 1
ATOM 751 C CA . ASP A 1 95 ? -4.07 8.289 9.898 1 64 95 ASP A CA 1
ATOM 752 C C . ASP A 1 95 ? -4.797 7.742 8.672 1 64 95 ASP A C 1
ATOM 754 O O . ASP A 1 95 ? -5.949 7.312 8.758 1 64 95 ASP A O 1
ATOM 758 N N . GLN A 1 96 ? -4.352 7.977 7.629 1 72 96 GLN A N 1
ATOM 759 C CA . GLN A 1 96 ? -4.934 7.484 6.387 1 72 96 GLN A CA 1
ATOM 760 C C . GLN A 1 96 ? -4.395 6.098 6.039 1 72 96 GLN A C 1
ATOM 762 O O . GLN A 1 96 ? -3.207 5.824 6.227 1 72 96 GLN A O 1
ATOM 767 N N . GLU A 1 97 ? -5.453 5.289 5.738 1 84.62 97 GLU A N 1
ATOM 768 C CA . GLU A 1 97 ? -5.129 3.91 5.387 1 84.62 97 GLU A CA 1
ATOM 769 C C . GLU A 1 97 ? -5.172 3.699 3.877 1 84.62 97 GLU A C 1
ATOM 771 O O . GLU A 1 97 ? -6.133 4.102 3.217 1 84.62 97 GLU A O 1
ATOM 776 N N . ILE A 1 98 ? -4.152 3.213 3.352 1 89.81 98 ILE A N 1
ATOM 777 C CA . ILE A 1 98 ? -4.031 2.836 1.947 1 89.81 98 ILE A CA 1
ATOM 778 C C . ILE A 1 98 ? -3.891 1.32 1.83 1 89.81 98 ILE A C 1
ATOM 780 O O . ILE A 1 98 ? -3.119 0.703 2.568 1 89.81 98 ILE A O 1
ATOM 784 N N . GLU A 1 99 ? -4.672 0.784 0.9 1 91.62 99 GLU A N 1
ATOM 785 C CA . GLU A 1 99 ? -4.656 -0.662 0.707 1 91.62 99 GLU A CA 1
ATOM 786 C C . GLU A 1 99 ? -4.078 -1.029 -0.658 1 91.62 99 GLU A C 1
ATOM 788 O O . GLU A 1 99 ? -4.441 -0.43 -1.672 1 91.62 99 GLU A O 1
ATOM 793 N N . PHE A 1 100 ? -3.23 -1.972 -0.634 1 92.25 100 PHE A N 1
ATOM 794 C CA . PHE A 1 100 ? -2.701 -2.611 -1.833 1 92.25 100 PHE A CA 1
ATOM 795 C C . PHE A 1 100 ? -3.193 -4.051 -1.939 1 92.25 100 PHE A C 1
ATOM 797 O O . PHE A 1 100 ? -3.123 -4.809 -0.971 1 92.25 100 PHE A O 1
ATOM 804 N N . ASN A 1 101 ? -3.697 -4.332 -3.111 1 91.69 101 ASN A N 1
ATOM 805 C CA . ASN A 1 101 ? -4.164 -5.691 -3.375 1 91.69 101 ASN A CA 1
ATOM 806 C C . ASN A 1 101 ? -3.469 -6.297 -4.59 1 91.69 101 ASN A C 1
ATOM 808 O O . ASN A 1 101 ? -3.559 -5.758 -5.695 1 91.69 101 ASN A O 1
ATOM 812 N N . LEU A 1 102 ? -2.766 -7.289 -4.305 1 91.56 102 LEU A N 1
ATOM 813 C CA . LEU A 1 102 ? -2.168 -8.039 -5.402 1 91.56 102 LEU A CA 1
ATOM 814 C C . LEU A 1 102 ? -3.156 -9.039 -5.98 1 91.56 102 LEU A C 1
ATOM 816 O O . LEU A 1 102 ? -3.6 -9.953 -5.277 1 91.56 102 LEU A O 1
ATOM 820 N N . ILE A 1 103 ? -3.482 -8.812 -7.227 1 88.19 103 ILE A N 1
ATOM 821 C CA . ILE A 1 103 ? -4.426 -9.664 -7.938 1 88.19 103 ILE A CA 1
ATOM 822 C C . ILE A 1 103 ? -3.691 -10.469 -9.008 1 88.19 103 ILE A C 1
ATOM 824 O O . ILE A 1 103 ? -2.873 -9.922 -9.75 1 88.19 103 ILE A O 1
ATOM 828 N N . SER A 1 104 ? -3.904 -11.727 -8.938 1 83.06 104 SER A N 1
ATOM 829 C CA . SER A 1 104 ? -3.41 -12.633 -9.977 1 83.06 104 SER A CA 1
ATOM 830 C C . SER A 1 104 ? -4.551 -13.398 -10.633 1 83.06 104 SER A C 1
ATOM 832 O O . SER A 1 104 ? -5.363 -14.023 -9.945 1 83.06 104 SER A O 1
ATOM 834 N N . ASP A 1 105 ? -4.828 -13.039 -11.812 1 75.56 105 ASP A N 1
ATOM 835 C CA . ASP A 1 105 ? -5.973 -13.656 -12.469 1 75.56 105 ASP A CA 1
ATOM 836 C C . ASP A 1 105 ? -5.535 -14.805 -13.367 1 75.56 105 ASP A C 1
ATOM 838 O O . ASP A 1 105 ? -4.375 -14.867 -13.789 1 75.56 105 ASP A O 1
ATOM 842 N N . LYS A 1 106 ? -6.633 -15.703 -13.453 1 66.69 106 LYS A N 1
ATOM 843 C CA . LYS A 1 106 ? -6.52 -16.812 -14.398 1 66.69 106 LYS A CA 1
ATOM 844 C C . LYS A 1 106 ? -6.859 -16.359 -15.82 1 66.69 106 LYS A C 1
ATOM 846 O O . LYS A 1 106 ? -7.719 -15.5 -16.016 1 66.69 106 LYS A O 1
ATOM 851 N N . GLY A 1 107 ? -5.855 -16.047 -16.641 1 59.69 107 GLY A N 1
ATOM 852 C CA . GLY A 1 107 ? -6.051 -15.844 -18.062 1 59.69 107 GLY A CA 1
ATOM 853 C C . GLY A 1 107 ? -7.34 -16.453 -18.578 1 59.69 107 GLY A C 1
ATOM 854 O O . GLY A 1 107 ? -8.109 -17.047 -17.812 1 59.69 107 GLY A O 1
ATOM 855 N N . VAL A 1 108 ? -7.828 -16.016 -19.766 1 54.62 108 VAL A N 1
ATOM 856 C CA . VAL A 1 108 ? -8.984 -16.547 -20.484 1 54.62 108 VAL A CA 1
ATOM 857 C C . VAL A 1 108 ? -8.945 -18.062 -20.484 1 54.62 108 VAL A C 1
ATOM 859 O O . VAL A 1 108 ? -7.918 -18.672 -20.812 1 54.62 108 VAL A O 1
ATOM 862 N N . LYS A 1 109 ? -9.844 -18.75 -19.547 1 51.44 109 LYS A N 1
ATOM 863 C CA . LYS A 1 109 ? -10.164 -20.172 -19.719 1 51.44 109 LYS A CA 1
ATOM 864 C C . LYS A 1 109 ? -10.297 -20.531 -21.188 1 51.44 109 LYS A C 1
ATOM 866 O O . LYS A 1 109 ? -11.133 -19.969 -21.891 1 51.44 109 LYS A O 1
ATOM 871 N N . ILE A 1 110 ? -9.43 -20.781 -21.922 1 45.38 110 ILE A N 1
ATOM 872 C CA . ILE A 1 110 ? -9.883 -21.531 -23.094 1 45.38 110 ILE A CA 1
ATOM 873 C C . ILE A 1 110 ? -10.906 -22.594 -22.656 1 45.38 110 ILE A C 1
ATOM 875 O O . ILE A 1 110 ? -10.805 -23.141 -21.562 1 45.38 110 ILE A O 1
ATOM 879 N N . ASN A 1 111 ? -12.102 -22.828 -23.359 1 42.78 111 ASN A N 1
ATOM 880 C CA . ASN A 1 111 ? -12.953 -24.016 -23.391 1 42.78 111 ASN A CA 1
ATOM 881 C C . ASN A 1 111 ? -12.18 -25.281 -23.062 1 42.78 111 ASN A C 1
ATOM 883 O O . ASN A 1 111 ? -11.531 -25.859 -23.938 1 42.78 111 ASN A O 1
ATOM 887 N N . GLN A 1 112 ? -11.453 -25.391 -22.141 1 42 112 GLN A N 1
ATOM 888 C CA . GLN A 1 112 ? -11.039 -26.734 -21.797 1 42 112 GLN A CA 1
ATOM 889 C C . GLN A 1 112 ? -12.203 -27.719 -21.953 1 42 112 GLN A C 1
ATOM 891 O O . GLN A 1 112 ? -12.445 -28.547 -21.062 1 42 112 GLN A O 1
ATOM 896 N N . GLN A 1 113 ? -13.414 -27.297 -22.328 1 42.19 113 GLN A N 1
ATOM 897 C CA . GLN A 1 113 ? -14.219 -28.375 -22.875 1 42.19 113 GLN A CA 1
ATOM 898 C C . GLN A 1 113 ? -13.406 -29.219 -23.875 1 42.19 113 GLN A C 1
ATOM 900 O O . GLN A 1 113 ? -13.539 -29.047 -25.078 1 42.19 113 GLN A O 1
ATOM 905 N N . LEU A 1 114 ? -12.164 -29.297 -23.891 1 37.91 114 LEU A N 1
ATOM 906 C CA . LEU A 1 114 ? -11.836 -30.344 -24.859 1 37.91 114 LEU A CA 1
ATOM 907 C C . LEU A 1 114 ? -12.766 -31.531 -24.703 1 37.91 114 LEU A C 1
ATOM 909 O O . LEU A 1 114 ? -13.406 -31.703 -23.656 1 37.91 114 LEU A O 1
ATOM 913 N N . GLY A 1 115 ? -12.633 -32.562 -25.672 1 34.69 115 GLY A N 1
ATOM 914 C CA . GLY A 1 115 ? -13.086 -33.781 -26.312 1 34.69 115 GLY A CA 1
ATOM 915 C C . GLY A 1 115 ? -13.266 -34.938 -25.359 1 34.69 115 GLY A C 1
ATOM 916 O O . GLY A 1 115 ? -12.281 -35.469 -24.828 1 34.69 115 GLY A O 1
ATOM 917 N N . ARG A 1 116 ? -13.914 -34.719 -24.125 1 30.72 116 ARG A N 1
ATOM 918 C CA . ARG A 1 116 ? -14.562 -36.031 -24.141 1 30.72 116 ARG A CA 1
ATOM 919 C C . ARG A 1 116 ? -15.703 -36.062 -25.141 1 30.72 116 ARG A C 1
ATOM 921 O O . ARG A 1 116 ? -16.312 -35.031 -25.438 1 30.72 116 ARG A O 1
ATOM 928 N N . MET B 1 1 ? 6.445 -85.688 31.953 1 25.66 1 MET B N 1
ATOM 929 C CA . MET B 1 1 ? 7.293 -84.688 31.297 1 25.66 1 MET B CA 1
ATOM 930 C C . MET B 1 1 ? 6.449 -83.562 30.656 1 25.66 1 MET B C 1
ATOM 932 O O . MET B 1 1 ? 6.992 -82.625 30.141 1 25.66 1 MET B O 1
ATOM 936 N N . ASN B 1 2 ? 5.156 -83.812 30.547 1 26.12 2 ASN B N 1
ATOM 937 C CA . ASN B 1 2 ? 4.621 -82.938 29.484 1 26.12 2 ASN B CA 1
ATOM 938 C C . ASN B 1 2 ? 4.703 -81.5 29.828 1 26.12 2 ASN B C 1
ATOM 940 O O . ASN B 1 2 ? 4.652 -81.125 31 1 26.12 2 ASN B O 1
ATOM 944 N N . GLN B 1 3 ? 4.969 -80.562 28.75 1 29.41 3 GLN B N 1
ATOM 945 C CA . GLN B 1 3 ? 5.418 -79.312 28.156 1 29.41 3 GLN B CA 1
ATOM 946 C C . GLN B 1 3 ? 4.32 -78.25 28.219 1 29.41 3 GLN B C 1
ATOM 948 O O . GLN B 1 3 ? 3.408 -78.25 27.391 1 29.41 3 GLN B O 1
ATOM 953 N N . ILE B 1 4 ? 3.443 -78.188 29.125 1 34.91 4 ILE B N 1
ATOM 954 C CA . ILE B 1 4 ? 2.455 -77.188 28.828 1 34.91 4 ILE B CA 1
ATOM 955 C C . ILE B 1 4 ? 3.162 -75.812 28.5 1 34.91 4 ILE B C 1
ATOM 957 O O . ILE B 1 4 ? 4.137 -75.5 29.172 1 34.91 4 ILE B O 1
ATOM 961 N N . GLY B 1 5 ? 3.088 -75.375 27.234 1 33.38 5 GLY B N 1
ATOM 962 C CA . GLY B 1 5 ? 3.451 -74.25 26.359 1 33.38 5 GLY B CA 1
ATOM 963 C C . GLY B 1 5 ? 3.225 -72.875 26.984 1 33.38 5 GLY B C 1
ATOM 964 O O . GLY B 1 5 ? 2.436 -72.75 27.922 1 33.38 5 GLY B O 1
ATOM 965 N N . GLN B 1 6 ? 4.102 -71.812 26.734 1 34.34 6 GLN B N 1
ATOM 966 C CA . GLN B 1 6 ? 4.688 -70.5 26.781 1 34.34 6 GLN B CA 1
ATOM 967 C C . GLN B 1 6 ? 3.693 -69.438 26.312 1 34.34 6 GLN B C 1
ATOM 969 O O . GLN B 1 6 ? 3.707 -69.062 25.141 1 34.34 6 GLN B O 1
ATOM 974 N N . ILE B 1 7 ? 2.314 -69.75 26.391 1 40.41 7 ILE B N 1
ATOM 975 C CA . ILE B 1 7 ? 1.718 -68.688 25.547 1 40.41 7 ILE B CA 1
ATOM 976 C C . ILE B 1 7 ? 2.172 -67.312 26.016 1 40.41 7 ILE B C 1
ATOM 978 O O . ILE B 1 7 ? 1.878 -66.938 27.141 1 40.41 7 ILE B O 1
ATOM 982 N N . ILE B 1 8 ? 3.35 -66.875 25.641 1 42 8 ILE B N 1
ATOM 983 C CA . ILE B 1 8 ? 3.984 -65.562 25.734 1 42 8 ILE B CA 1
ATOM 984 C C . ILE B 1 8 ? 3.037 -64.5 25.219 1 42 8 ILE B C 1
ATOM 986 O O . ILE B 1 8 ? 2.645 -64.5 24.047 1 42 8 ILE B O 1
ATOM 990 N N . ILE B 1 9 ? 1.907 -64.25 25.875 1 39.75 9 ILE B N 1
ATOM 991 C CA . ILE B 1 9 ? 1.044 -63.125 25.5 1 39.75 9 ILE B CA 1
ATOM 992 C C . ILE B 1 9 ? 1.893 -61.875 25.234 1 39.75 9 ILE B C 1
ATOM 994 O O . ILE B 1 9 ? 2.668 -61.469 26.078 1 39.75 9 ILE B O 1
ATOM 998 N N . ALA B 1 10 ? 2.314 -61.75 23.938 1 39.47 10 ALA B N 1
ATOM 999 C CA . ALA B 1 10 ? 2.992 -60.656 23.234 1 39.47 10 ALA B CA 1
ATOM 1000 C C . ALA B 1 10 ? 2.385 -59.312 23.609 1 39.47 10 ALA B C 1
ATOM 1002 O O . ALA B 1 10 ? 1.162 -59.156 23.688 1 39.47 10 ALA B O 1
ATOM 1003 N N . PRO B 1 11 ? 3.092 -58.562 24.5 1 39.38 11 PRO B N 1
ATOM 1004 C CA . PRO B 1 11 ? 2.779 -57.125 24.734 1 39.38 11 PRO B CA 1
ATOM 1005 C C . PRO B 1 11 ? 2.363 -56.406 23.453 1 39.38 11 PRO B C 1
ATOM 1007 O O . PRO B 1 11 ? 2.994 -56.594 22.406 1 39.38 11 PRO B O 1
ATOM 1010 N N . GLN B 1 12 ? 1.078 -56.625 23.109 1 38.03 12 GLN B N 1
ATOM 1011 C CA . GLN B 1 12 ? 0.637 -55.875 21.938 1 38.03 12 GLN B CA 1
ATOM 1012 C C . GLN B 1 12 ? 1.272 -54.5 21.891 1 38.03 12 GLN B C 1
ATOM 1014 O O . GLN B 1 12 ? 1.259 -53.781 22.875 1 38.03 12 GLN B O 1
ATOM 1019 N N . HIS B 1 13 ? 2.326 -54.406 21.094 1 37.88 13 HIS B N 1
ATOM 1020 C CA . HIS B 1 13 ? 3.01 -53.25 20.531 1 37.88 13 HIS B CA 1
ATOM 1021 C C . HIS B 1 13 ? 2.014 -52.188 20.078 1 37.88 13 HIS B C 1
ATOM 1023 O O . HIS B 1 13 ? 1.389 -52.312 19.031 1 37.88 13 HIS B O 1
ATOM 1029 N N . PHE B 1 14 ? 0.958 -51.906 20.844 1 34.5 14 PHE B N 1
ATOM 1030 C CA . PHE B 1 14 ? 0.262 -50.812 20.219 1 34.5 14 PHE B CA 1
ATOM 1031 C C . PHE B 1 14 ? 1.236 -49.688 19.859 1 34.5 14 PHE B C 1
ATOM 1033 O O . PHE B 1 14 ? 1.738 -49 20.75 1 34.5 14 PHE B O 1
ATOM 1040 N N . SER B 1 15 ? 2.316 -49.875 19.172 1 38.59 15 SER B N 1
ATOM 1041 C CA . SER B 1 15 ? 3.227 -48.938 18.562 1 38.59 15 SER B CA 1
ATOM 1042 C C . SER B 1 15 ? 2.461 -47.812 17.844 1 38.59 15 SER B C 1
ATOM 1044 O O . SER B 1 15 ? 2.41 -47.781 16.609 1 38.59 15 SER B O 1
ATOM 1046 N N . HIS B 1 16 ? 1.07 -47.75 18 1 40.59 16 HIS B N 1
ATOM 1047 C CA . HIS B 1 16 ? 0.678 -46.75 17.031 1 40.59 16 HIS B CA 1
ATOM 1048 C C . HIS B 1 16 ? 1.519 -45.469 17.188 1 40.59 16 HIS B C 1
ATOM 1050 O O . HIS B 1 16 ? 1.537 -44.875 18.25 1 40.59 16 HIS B O 1
ATOM 1056 N N . PRO B 1 17 ? 2.689 -45.5 16.641 1 36.66 17 PRO B N 1
ATOM 1057 C CA . PRO B 1 17 ? 3.385 -44.219 16.594 1 36.66 17 PRO B CA 1
ATOM 1058 C C . PRO B 1 17 ? 2.443 -43.062 16.328 1 36.66 17 PRO B C 1
ATOM 1060 O O . PRO B 1 17 ? 1.609 -43.125 15.422 1 36.66 17 PRO B O 1
ATOM 1063 N N . LEU B 1 18 ? 1.688 -42.531 17.297 1 36.44 18 LEU B N 1
ATOM 1064 C CA . LEU B 1 18 ? 1.204 -41.188 17.109 1 36.44 18 LEU B CA 1
ATOM 1065 C C . LEU B 1 18 ? 2.1 -40.406 16.141 1 36.44 18 LEU B C 1
ATOM 1067 O O . LEU B 1 18 ? 3.232 -40.062 16.469 1 36.44 18 LEU B O 1
ATOM 1071 N N . ALA B 1 19 ? 2.529 -41.094 15.078 1 37.62 19 ALA B N 1
ATOM 1072 C CA . ALA B 1 19 ? 3.02 -40.344 13.922 1 37.62 19 ALA B CA 1
ATOM 1073 C C . ALA B 1 19 ? 2.393 -38.938 13.859 1 37.62 19 ALA B C 1
ATOM 1075 O O . ALA B 1 19 ? 1.171 -38.812 13.758 1 37.62 19 ALA B O 1
ATOM 1076 N N . ALA B 1 20 ? 2.59 -38.062 14.766 1 36.75 20 ALA B N 1
ATOM 1077 C CA . ALA B 1 20 ? 2.85 -36.625 14.547 1 36.75 20 ALA B CA 1
ATOM 1078 C C . ALA B 1 20 ? 3.102 -36.344 13.07 1 36.75 20 ALA B C 1
ATOM 1080 O O . ALA B 1 20 ? 4.219 -36.5 12.578 1 36.75 20 ALA B O 1
ATOM 1081 N N . ARG B 1 21 ? 2.592 -37.094 12.164 1 38.41 21 ARG B N 1
ATOM 1082 C CA . ARG B 1 21 ? 2.352 -36.625 10.805 1 38.41 21 ARG B CA 1
ATOM 1083 C C . ARG B 1 21 ? 2.004 -35.156 10.805 1 38.41 21 ARG B C 1
ATOM 1085 O O . ARG B 1 21 ? 0.847 -34.781 11 1 38.41 21 ARG B O 1
ATOM 1092 N N . PHE B 1 22 ? 2.316 -34.531 11.875 1 36.66 22 PHE B N 1
ATOM 1093 C CA . PHE B 1 22 ? 2.434 -33.094 11.672 1 36.66 22 PHE B CA 1
ATOM 1094 C C . PHE B 1 22 ? 2.748 -32.781 10.211 1 36.66 22 PHE B C 1
ATOM 1096 O O . PHE B 1 22 ? 3.635 -33.406 9.617 1 36.66 22 PHE B O 1
ATOM 1103 N N . ASP B 1 23 ? 1.837 -32.469 9.445 1 38.22 23 ASP B N 1
ATOM 1104 C CA . ASP B 1 23 ? 1.931 -31.984 8.078 1 38.22 23 ASP B CA 1
ATOM 1105 C C . ASP B 1 23 ? 3.283 -31.312 7.828 1 38.22 23 ASP B C 1
ATOM 1107 O O . ASP B 1 23 ? 3.447 -30.109 8.07 1 38.22 23 ASP B O 1
ATOM 1111 N N . LEU B 1 24 ? 4.359 -31.797 8.188 1 41.31 24 LEU B N 1
ATOM 1112 C CA . LEU B 1 24 ? 5.707 -31.5 7.719 1 41.31 24 LEU B CA 1
ATOM 1113 C C . LEU B 1 24 ? 5.676 -30.953 6.293 1 41.31 24 LEU B C 1
ATOM 1115 O O . LEU B 1 24 ? 6.449 -30.062 5.945 1 41.31 24 LEU B O 1
ATOM 1119 N N . ALA B 1 25 ? 5.012 -31.609 5.484 1 40.44 25 ALA B N 1
ATOM 1120 C CA . ALA B 1 25 ? 4.898 -31.047 4.141 1 40.44 25 ALA B CA 1
ATOM 1121 C C . ALA B 1 25 ? 4.395 -29.609 4.188 1 40.44 25 ALA B C 1
ATOM 1123 O O . ALA B 1 25 ? 4.75 -28.797 3.338 1 40.44 25 ALA B O 1
ATOM 1124 N N . LYS B 1 26 ? 3.48 -29.375 5 1 44.66 26 LYS B N 1
ATOM 1125 C CA . LYS B 1 26 ? 3.203 -27.953 5.254 1 44.66 26 LYS B CA 1
ATOM 1126 C C . LYS B 1 26 ? 4.363 -27.297 5.984 1 44.66 26 LYS B C 1
ATOM 1128 O O . LYS B 1 26 ? 4.43 -26.062 6.07 1 44.66 26 LYS B O 1
ATOM 1133 N N . LEU B 1 27 ? 5.109 -27.922 6.902 1 43.47 27 LEU B N 1
ATOM 1134 C CA . LEU B 1 27 ? 6.32 -27.359 7.488 1 43.47 27 LEU B CA 1
ATOM 1135 C C . LEU B 1 27 ? 7.277 -26.875 6.406 1 43.47 27 LEU B C 1
ATOM 1137 O O . LEU B 1 27 ? 7.801 -25.766 6.488 1 43.47 27 LEU B O 1
ATOM 1141 N N . GLN B 1 28 ? 8.188 -27.984 5.863 1 43.19 28 GLN B N 1
ATOM 1142 C CA . GLN B 1 28 ? 9.328 -27.656 5.023 1 43.19 28 GLN B CA 1
ATOM 1143 C C . GLN B 1 28 ? 8.891 -26.875 3.779 1 43.19 28 GLN B C 1
ATOM 1145 O O . GLN B 1 28 ? 9.727 -26.484 2.965 1 43.19 28 GLN B O 1
ATOM 1150 N N . PHE B 1 29 ? 7.84 -27.359 3.119 1 43.47 29 PHE B N 1
ATOM 1151 C CA . PHE B 1 29 ? 7.699 -26.641 1.866 1 43.47 29 PHE B CA 1
ATOM 1152 C C . PHE B 1 29 ? 7.781 -25.125 2.105 1 43.47 29 PHE B C 1
ATOM 1154 O O . PHE B 1 29 ? 6.91 -24.562 2.764 1 43.47 29 PHE B O 1
ATOM 1161 N N . LEU B 1 30 ? 8.914 -24.734 2.426 1 49.72 30 LEU B N 1
ATOM 1162 C CA . LEU B 1 30 ? 9.234 -23.328 2.252 1 49.72 30 LEU B CA 1
ATOM 1163 C C . LEU B 1 30 ? 8.352 -22.688 1.186 1 49.72 30 LEU B C 1
ATOM 1165 O O . LEU B 1 30 ? 8.586 -22.875 -0.011 1 49.72 30 LEU B O 1
ATOM 1169 N N . GLU B 1 31 ? 7.09 -23.078 1.244 1 51.38 31 GLU B N 1
ATOM 1170 C CA . GLU B 1 31 ? 6.285 -22.406 0.226 1 51.38 31 GLU B CA 1
ATOM 1171 C C . GLU B 1 31 ? 6.922 -21.078 -0.197 1 51.38 31 GLU B C 1
ATOM 1173 O O . GLU B 1 31 ? 7.387 -20.312 0.647 1 51.38 31 GLU B O 1
ATOM 1178 N N . PRO B 1 32 ? 7.457 -21.234 -1.439 1 55.53 32 PRO B N 1
ATOM 1179 C CA . PRO B 1 32 ? 7.992 -19.953 -1.923 1 55.53 32 PRO B CA 1
ATOM 1180 C C . PRO B 1 32 ? 7.176 -18.75 -1.447 1 55.53 32 PRO B C 1
ATOM 1182 O O . PRO B 1 32 ? 5.945 -18.828 -1.37 1 55.53 32 PRO B O 1
ATOM 1185 N N . ARG B 1 33 ? 7.59 -18.125 -0.491 1 72.62 33 ARG B N 1
ATOM 1186 C CA . ARG B 1 33 ? 6.906 -16.906 -0.053 1 72.62 33 ARG B CA 1
ATOM 1187 C C . ARG B 1 33 ? 6.84 -15.883 -1.177 1 72.62 33 ARG B C 1
ATOM 1189 O O . ARG B 1 33 ? 7.852 -15.586 -1.814 1 72.62 33 ARG B O 1
ATOM 1196 N N . ASN B 1 34 ? 5.598 -15.719 -1.733 1 83.38 34 ASN B N 1
ATOM 1197 C CA . ASN B 1 34 ? 5.41 -14.586 -2.637 1 83.38 34 ASN B CA 1
ATOM 1198 C C . ASN B 1 34 ? 5.836 -13.273 -1.988 1 83.38 34 ASN B C 1
ATOM 1200 O O . ASN B 1 34 ? 5.699 -13.102 -0.775 1 83.38 34 ASN B O 1
ATOM 1204 N N . ALA B 1 35 ? 6.555 -12.594 -2.756 1 90.62 35 ALA B N 1
ATOM 1205 C CA . ALA B 1 35 ? 7 -11.312 -2.221 1 90.62 35 ALA B CA 1
ATOM 1206 C C . ALA B 1 35 ? 6.539 -10.156 -3.105 1 90.62 35 ALA B C 1
ATOM 1208 O O . ALA B 1 35 ? 6.531 -10.273 -4.332 1 90.62 35 ALA B O 1
ATOM 1209 N N . LEU B 1 36 ? 6.137 -9.156 -2.473 1 92.94 36 LEU B N 1
ATOM 1210 C CA . LEU B 1 36 ? 5.859 -7.887 -3.137 1 92.94 36 LEU B CA 1
ATOM 1211 C C . LEU B 1 36 ? 6.816 -6.801 -2.656 1 92.94 36 LEU B C 1
ATOM 1213 O O . LEU B 1 36 ? 7.016 -6.633 -1.451 1 92.94 36 LEU B O 1
ATOM 1217 N N . ARG B 1 37 ? 7.43 -6.168 -3.594 1 96.38 37 ARG B N 1
ATOM 1218 C CA . ARG B 1 37 ? 8.352 -5.082 -3.275 1 96.38 37 ARG B CA 1
ATOM 1219 C C . ARG B 1 37 ? 7.727 -3.727 -3.592 1 96.38 37 ARG B C 1
ATOM 1221 O O . ARG B 1 37 ? 7.219 -3.512 -4.695 1 96.38 37 ARG B O 1
ATOM 1228 N N . ILE B 1 38 ? 7.754 -2.918 -2.59 1 96.94 38 ILE B N 1
ATOM 1229 C CA . ILE B 1 38 ? 7.172 -1.584 -2.703 1 96.94 38 ILE B CA 1
ATOM 1230 C C . ILE B 1 38 ? 8.141 -0.549 -2.127 1 96.94 38 ILE B C 1
ATOM 1232 O O . ILE B 1 38 ? 8.852 -0.828 -1.163 1 96.94 38 ILE B O 1
ATOM 1236 N N . ARG B 1 39 ? 8.156 0.617 -2.734 1 98.38 39 ARG B N 1
ATOM 1237 C CA . ARG B 1 39 ? 8.969 1.724 -2.242 1 98.38 39 ARG B CA 1
ATOM 1238 C C . ARG B 1 39 ? 8.102 2.887 -1.787 1 98.38 39 ARG B C 1
ATOM 1240 O O . ARG B 1 39 ? 7.223 3.342 -2.527 1 98.38 39 ARG B O 1
ATOM 1247 N N . VAL B 1 40 ? 8.297 3.225 -0.545 1 98 40 VAL B N 1
ATOM 1248 C CA . VAL B 1 40 ? 7.695 4.457 -0.045 1 98 40 VAL B CA 1
ATOM 1249 C C . VAL B 1 40 ? 8.617 5.641 -0.347 1 98 40 VAL B C 1
ATOM 1251 O O . VAL B 1 40 ? 9.742 5.707 0.161 1 98 40 VAL B O 1
ATOM 1254 N N . ILE B 1 41 ? 8.148 6.559 -1.13 1 98.44 41 ILE B N 1
ATOM 1255 C CA . ILE B 1 41 ? 9.023 7.617 -1.628 1 98.44 41 ILE B CA 1
ATOM 1256 C C . ILE B 1 41 ? 8.906 8.852 -0.733 1 98.44 41 ILE B C 1
ATOM 1258 O O . ILE B 1 41 ? 9.867 9.227 -0.061 1 98.44 41 ILE B O 1
ATOM 1262 N N . GLU B 1 42 ? 7.75 9.422 -0.66 1 97.81 42 GLU B N 1
ATOM 1263 C CA . GLU B 1 42 ? 7.578 10.672 0.074 1 97.81 42 GLU B CA 1
ATOM 1264 C C . GLU B 1 42 ? 6.102 10.969 0.326 1 97.81 42 GLU B C 1
ATOM 1266 O O . GLU B 1 42 ? 5.227 10.328 -0.265 1 97.81 42 GLU B O 1
ATOM 1271 N N . ALA B 1 43 ? 5.84 11.797 1.227 1 94.75 43 ALA B N 1
ATOM 1272 C CA . ALA B 1 43 ? 4.547 12.461 1.387 1 94.75 43 ALA B CA 1
ATOM 1273 C C . ALA B 1 43 ? 4.684 13.969 1.239 1 94.75 43 ALA B C 1
ATOM 1275 O O . ALA B 1 43 ? 5.773 14.523 1.404 1 94.75 43 ALA B O 1
ATOM 1276 N N . LYS B 1 44 ? 3.508 14.555 0.933 1 92.62 44 LYS B N 1
ATOM 1277 C CA . LYS B 1 44 ? 3.541 15.992 0.695 1 92.62 44 LYS B CA 1
ATOM 1278 C C . LYS B 1 44 ? 2.355 16.688 1.359 1 92.62 44 LYS B C 1
ATOM 1280 O O . LYS B 1 44 ? 1.243 16.156 1.372 1 92.62 44 LYS B O 1
ATOM 1285 N N . ASN B 1 45 ? 2.639 17.875 1.866 1 90.5 45 ASN B N 1
ATOM 1286 C CA . ASN B 1 45 ? 1.63 18.781 2.381 1 90.5 45 ASN B CA 1
ATOM 1287 C C . ASN B 1 45 ? 0.857 18.172 3.545 1 90.5 45 ASN B C 1
ATOM 1289 O O . ASN B 1 45 ? -0.374 18.234 3.576 1 90.5 45 ASN B O 1
ATOM 1293 N N . LEU B 1 46 ? 1.603 17.609 4.379 1 87.62 46 LEU B N 1
ATOM 1294 C CA . LEU B 1 46 ? 0.954 17.047 5.562 1 87.62 46 LEU B CA 1
ATOM 1295 C C . LEU B 1 46 ? 0.451 18.156 6.477 1 87.62 46 LEU B C 1
ATOM 1297 O O . LEU B 1 46 ? 1.01 19.266 6.496 1 87.62 46 LEU B O 1
ATOM 1301 N N . VAL B 1 47 ? -0.482 17.844 7.18 1 82.38 47 VAL B N 1
ATOM 1302 C CA . VAL B 1 47 ? -1.028 18.797 8.133 1 82.38 47 VAL B CA 1
ATOM 1303 C C . VAL B 1 47 ? -0.144 18.859 9.375 1 82.38 47 VAL B C 1
ATOM 1305 O O . VAL B 1 47 ? 0.274 17.828 9.891 1 82.38 47 VAL B O 1
ATOM 1308 N N . ALA B 1 48 ? 0.088 20.109 9.758 1 84.31 48 ALA B N 1
ATOM 1309 C CA . ALA B 1 48 ? 0.874 20.297 10.969 1 84.31 48 ALA B CA 1
ATOM 1310 C C . ALA B 1 48 ? 0.09 19.844 12.203 1 84.31 48 ALA B C 1
ATOM 1312 O O . ALA B 1 48 ? -1.107 20.125 12.32 1 84.31 48 ALA B O 1
ATOM 1313 N N . LYS B 1 49 ? 0.787 19.078 12.984 1 81.38 49 LYS B N 1
ATOM 1314 C CA . LYS B 1 49 ? 0.119 18.609 14.195 1 81.38 49 LYS B CA 1
ATOM 1315 C C . LYS B 1 49 ? 0.732 19.25 15.438 1 81.38 49 LYS B C 1
ATOM 1317 O O . LYS B 1 49 ? 0.136 19.219 16.516 1 81.38 49 LYS B O 1
ATOM 1322 N N . GLU B 1 50 ? 1.886 19.781 15.234 1 76.06 50 GLU B N 1
ATOM 1323 C CA . GLU B 1 50 ? 2.516 20.484 16.344 1 76.06 50 GLU B CA 1
ATOM 1324 C C . GLU B 1 50 ? 2.254 21.984 16.266 1 76.06 50 GLU B C 1
ATOM 1326 O O . GLU B 1 50 ? 2.613 22.641 15.281 1 76.06 50 GLU B O 1
ATOM 1331 N N . ILE B 1 51 ? 1.76 22.484 17.297 1 76.25 51 ILE B N 1
ATOM 1332 C CA . ILE B 1 51 ? 1.341 23.875 17.312 1 76.25 51 ILE B CA 1
ATOM 1333 C C . ILE B 1 51 ? 2.57 24.781 17.344 1 76.25 51 ILE B C 1
ATOM 1335 O O . ILE B 1 51 ? 2.627 25.781 16.625 1 76.25 51 ILE B O 1
ATOM 1339 N N . LEU B 1 52 ? 3.57 24.391 18.125 1 78.38 52 LEU B N 1
ATOM 1340 C CA . LEU B 1 52 ? 4.715 25.266 18.312 1 78.38 52 LEU B CA 1
ATOM 1341 C C . LEU B 1 52 ? 5.582 25.328 17.062 1 78.38 52 LEU B C 1
ATOM 1343 O O . LEU B 1 52 ? 6 26.406 16.641 1 78.38 52 LEU B O 1
ATOM 1347 N N . THR B 1 53 ? 5.781 24.188 16.516 1 80.69 53 THR B N 1
ATOM 1348 C CA . THR B 1 53 ? 6.699 24.125 15.383 1 80.69 53 THR B CA 1
ATOM 1349 C C . THR B 1 53 ? 5.934 24.125 14.062 1 80.69 53 THR B C 1
ATOM 1351 O O . THR B 1 53 ? 6.523 24.328 13 1 80.69 53 THR B O 1
ATOM 1354 N N . LYS B 1 54 ? 4.598 24.016 14.281 1 83.25 54 LYS B N 1
ATOM 1355 C CA . LYS B 1 54 ? 3.742 23.953 13.094 1 83.25 54 LYS B CA 1
ATOM 1356 C C . LYS B 1 54 ? 4.211 22.859 12.133 1 83.25 54 LYS B C 1
ATOM 1358 O O . LYS B 1 54 ? 4.297 23.094 10.922 1 83.25 54 LYS B O 1
ATOM 1363 N N . SER B 1 55 ? 4.73 21.797 12.727 1 88.94 55 SER B N 1
ATOM 1364 C CA . SER B 1 55 ? 5.23 20.688 11.922 1 88.94 55 SER B CA 1
ATOM 1365 C C . SER B 1 55 ? 4.684 19.359 12.422 1 88.94 55 SER B C 1
ATOM 1367 O O . SER B 1 55 ? 3.672 19.312 13.125 1 88.94 55 SER B O 1
ATOM 1369 N N . SER B 1 56 ? 5.176 18.203 11.891 1 88.44 56 SER B N 1
ATOM 1370 C CA . SER B 1 56 ? 4.809 16.844 12.258 1 88.44 56 SER B CA 1
ATOM 1371 C C . SER B 1 56 ? 6.012 15.906 12.195 1 88.44 56 SER B C 1
ATOM 1373 O O . SER B 1 56 ? 7.105 16.328 11.797 1 88.44 56 SER B O 1
ATOM 1375 N N . ASN B 1 57 ? 5.867 14.789 12.781 1 92.06 57 ASN B N 1
ATOM 1376 C CA . ASN B 1 57 ? 6.852 13.711 12.727 1 92.06 57 ASN B CA 1
ATOM 1377 C C . ASN B 1 57 ? 6.297 12.477 12.023 1 92.06 57 ASN B C 1
ATOM 1379 O O . ASN B 1 57 ? 5.914 11.5 12.672 1 92.06 57 ASN B O 1
ATOM 1383 N N . PRO B 1 58 ? 6.262 12.539 10.773 1 93 58 PRO B N 1
ATOM 1384 C CA . PRO B 1 58 ? 5.527 11.508 10.031 1 93 58 PRO B CA 1
ATOM 1385 C C . PRO B 1 58 ? 6.348 10.242 9.82 1 93 58 PRO B C 1
ATOM 1387 O O . PRO B 1 58 ? 7.578 10.297 9.75 1 93 58 PRO B O 1
ATOM 1390 N N . TYR B 1 59 ? 5.715 9.102 9.656 1 95.12 59 TYR B N 1
ATOM 1391 C CA . TYR B 1 59 ? 6.219 7.809 9.195 1 95.12 59 TYR B CA 1
ATOM 1392 C C . TYR B 1 59 ? 5.086 6.941 8.664 1 95.12 59 TYR B C 1
ATOM 1394 O O . TYR B 1 59 ? 3.91 7.25 8.859 1 95.12 59 TYR B O 1
ATOM 1402 N N . VAL B 1 60 ? 5.449 5.906 7.984 1 94.5 60 VAL B N 1
ATOM 1403 C CA . VAL B 1 60 ? 4.461 5.008 7.391 1 94.5 60 VAL B CA 1
ATOM 1404 C C . VAL B 1 60 ? 4.617 3.607 7.977 1 94.5 60 VAL B C 1
ATOM 1406 O O . VAL B 1 60 ? 5.734 3.1 8.102 1 94.5 60 VAL B O 1
ATOM 1409 N N . VAL B 1 61 ? 3.529 3.062 8.344 1 94.94 61 VAL B N 1
ATOM 1410 C CA . VAL B 1 61 ? 3.498 1.675 8.797 1 94.94 61 VAL B CA 1
ATOM 1411 C C . VAL B 1 61 ? 2.918 0.787 7.699 1 94.94 61 VAL B C 1
ATOM 1413 O O . VAL B 1 61 ? 1.878 1.107 7.117 1 94.94 61 VAL B O 1
ATOM 1416 N N . ILE B 1 62 ? 3.611 -0.265 7.434 1 94.38 62 ILE B N 1
ATOM 1417 C CA . ILE B 1 62 ? 3.189 -1.223 6.418 1 94.38 62 ILE B CA 1
ATOM 1418 C C . ILE B 1 62 ? 2.859 -2.561 7.074 1 94.38 62 ILE B C 1
ATOM 1420 O O . ILE B 1 62 ? 3.676 -3.115 7.812 1 94.38 62 ILE B O 1
ATOM 1424 N N . CYS B 1 63 ? 1.627 -3.018 6.777 1 92.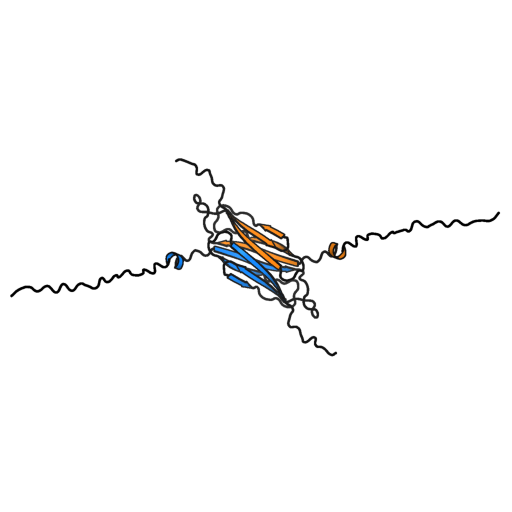38 63 CYS B N 1
ATOM 1425 C CA . CYS B 1 63 ? 1.194 -4.309 7.297 1 92.38 63 CYS B CA 1
ATOM 1426 C C . CYS B 1 63 ? 0.619 -5.18 6.184 1 92.38 63 CYS B C 1
ATOM 1428 O O . CYS B 1 63 ? -0.253 -4.738 5.434 1 92.38 63 CYS B O 1
ATOM 1430 N N . GLY B 1 64 ? 1.186 -6.414 6.105 1 86.25 64 GLY B N 1
ATOM 1431 C CA . GLY B 1 64 ? 0.693 -7.359 5.117 1 86.25 64 GLY B CA 1
ATOM 1432 C C . GLY B 1 64 ? 1.348 -8.727 5.223 1 86.25 64 GLY B C 1
ATOM 1433 O O . GLY B 1 64 ? 2.539 -8.828 5.523 1 86.25 64 GLY B O 1
ATOM 1434 N N . GLY B 1 65 ? 0.56 -9.711 4.879 1 76.94 65 GLY B N 1
ATOM 1435 C CA . GLY B 1 65 ? 1.082 -11.062 4.816 1 76.94 65 GLY B CA 1
ATOM 1436 C C . GLY B 1 65 ? 1.854 -11.469 6.059 1 76.94 65 GLY B C 1
ATOM 1437 O O . GLY B 1 65 ? 2.898 -12.109 5.965 1 76.94 65 GLY B O 1
ATOM 1438 N N . GLY B 1 66 ? 1.542 -10.961 7.121 1 79.44 66 GLY B N 1
ATOM 1439 C CA . GLY B 1 66 ? 2.264 -11.281 8.344 1 79.44 66 GLY B CA 1
ATOM 1440 C C . GLY B 1 66 ? 3.471 -10.391 8.57 1 79.44 66 GLY B C 1
ATOM 1441 O O . GLY B 1 66 ? 4.188 -10.547 9.562 1 79.44 66 GLY B O 1
ATOM 1442 N N . THR B 1 67 ? 3.719 -9.547 7.703 1 84.69 67 THR B N 1
ATOM 1443 C CA . THR B 1 67 ? 4.855 -8.641 7.809 1 84.69 67 THR B CA 1
ATOM 1444 C C . THR B 1 67 ? 4.406 -7.262 8.289 1 84.69 67 THR B C 1
ATOM 1446 O O . THR B 1 67 ? 3.367 -6.758 7.855 1 84.69 67 THR B O 1
ATOM 1449 N N . THR B 1 68 ? 5.109 -6.777 9.297 1 92.5 68 THR B N 1
ATOM 1450 C CA . THR B 1 68 ? 4.945 -5.387 9.703 1 92.5 68 THR B CA 1
ATOM 1451 C C . THR B 1 68 ? 6.266 -4.629 9.594 1 92.5 68 THR B C 1
ATOM 1453 O O . THR B 1 68 ? 7.309 -5.117 10.031 1 92.5 68 THR B O 1
ATOM 1456 N N . ALA B 1 69 ? 6.215 -3.549 8.883 1 95.38 69 ALA B N 1
ATOM 1457 C CA . ALA B 1 69 ? 7.387 -2.695 8.711 1 95.38 69 ALA B CA 1
ATOM 1458 C C . ALA B 1 69 ? 7.016 -1.221 8.852 1 95.38 69 ALA B C 1
ATOM 1460 O O . ALA B 1 69 ? 5.836 -0.865 8.812 1 95.38 69 ALA B O 1
ATOM 1461 N N . LYS B 1 70 ? 8.039 -0.416 9.117 1 96.56 70 LYS B N 1
ATOM 1462 C CA . LYS B 1 70 ? 7.82 1.022 9.242 1 96.56 70 LYS B CA 1
ATOM 1463 C C . LYS B 1 70 ? 8.977 1.81 8.633 1 96.56 70 LYS B C 1
ATOM 1465 O O . LYS B 1 70 ? 10.125 1.375 8.695 1 96.56 70 LYS B O 1
ATOM 1470 N N . THR B 1 71 ? 8.609 2.912 8.016 1 97.38 71 THR B N 1
ATOM 1471 C CA . THR B 1 71 ? 9.664 3.82 7.582 1 97.38 71 THR B CA 1
ATOM 1472 C C . THR B 1 71 ? 10.312 4.512 8.773 1 97.38 71 THR B C 1
ATOM 1474 O O . THR B 1 71 ? 9.797 4.441 9.898 1 97.38 71 THR B O 1
ATOM 1477 N N . ARG B 1 72 ? 11.461 5.09 8.523 1 97.31 72 ARG B N 1
ATOM 1478 C CA . ARG B 1 72 ? 12.008 5.98 9.547 1 97.31 72 ARG B CA 1
ATOM 1479 C C . ARG B 1 72 ? 11.062 7.148 9.812 1 97.31 72 ARG B C 1
ATOM 1481 O O . ARG B 1 72 ? 10.289 7.543 8.93 1 97.31 72 ARG B O 1
ATOM 1488 N N . VAL B 1 73 ? 11.188 7.621 11.047 1 95.44 73 VAL B N 1
ATOM 1489 C CA . VAL B 1 73 ? 10.43 8.828 11.383 1 95.44 73 VAL B CA 1
ATOM 1490 C C . VAL B 1 73 ? 11.203 10.062 10.922 1 95.44 73 VAL B C 1
ATOM 1492 O O . VAL B 1 73 ? 12.414 10.164 11.148 1 95.44 73 VAL B O 1
ATOM 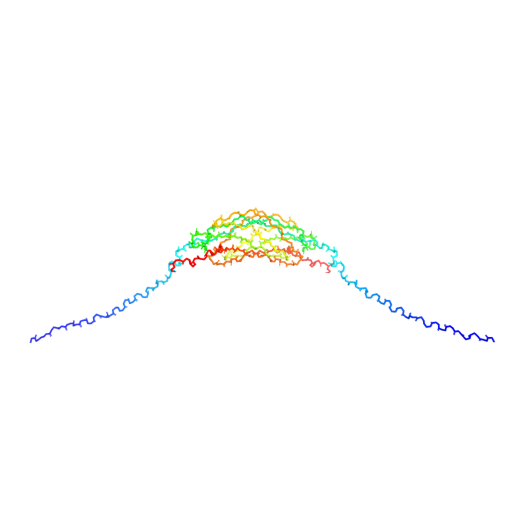1495 N N . ILE B 1 74 ? 10.586 10.883 10.211 1 95.38 74 ILE B N 1
ATOM 1496 C CA . ILE B 1 74 ? 11.219 12.148 9.859 1 95.38 74 ILE B CA 1
ATOM 1497 C C . ILE B 1 74 ? 10.656 13.266 10.734 1 95.38 74 ILE B C 1
ATOM 1499 O O . ILE B 1 74 ? 9.469 13.578 10.664 1 95.38 74 ILE B O 1
ATOM 1503 N N . HIS B 1 75 ? 11.516 13.938 11.453 1 92.44 75 HIS B N 1
ATOM 1504 C CA . HIS B 1 75 ? 11.086 14.867 12.492 1 92.44 75 HIS B CA 1
ATOM 1505 C C . HIS B 1 75 ? 10.797 16.25 11.906 1 92.44 75 HIS B C 1
ATOM 1507 O O . HIS B 1 75 ? 11.539 16.734 11.047 1 92.44 75 HIS B O 1
ATOM 1513 N N . LYS B 1 76 ? 9.719 16.812 12.422 1 90.75 76 LYS B N 1
ATOM 1514 C CA . LYS B 1 76 ? 9.336 18.203 12.141 1 90.75 76 LYS B CA 1
ATOM 1515 C C . LYS B 1 76 ? 9.328 18.469 10.641 1 90.75 76 LYS B C 1
ATOM 1517 O O . LYS B 1 76 ? 10 19.391 10.172 1 90.75 76 LYS B O 1
ATOM 1522 N N . ASN B 1 77 ? 8.586 17.641 10 1 93.12 77 ASN B N 1
ATOM 1523 C CA . ASN B 1 77 ? 8.562 17.734 8.547 1 93.12 77 ASN B CA 1
ATOM 1524 C C . ASN B 1 77 ? 7.16 17.484 7.988 1 93.12 77 ASN B C 1
ATOM 1526 O O . ASN B 1 77 ? 6.488 16.531 8.383 1 93.12 77 ASN B O 1
ATOM 1530 N N . LEU B 1 78 ? 6.793 18.359 7.133 1 91.56 78 LEU B N 1
ATOM 1531 C CA . LEU B 1 78 ? 5.477 18.219 6.52 1 91.56 78 LEU B CA 1
ATOM 1532 C C . LEU B 1 78 ? 5.59 17.688 5.098 1 91.56 78 LEU B C 1
ATOM 1534 O O . LEU B 1 78 ? 4.574 17.406 4.453 1 91.56 78 LEU B O 1
ATOM 1538 N N . ASN B 1 79 ? 6.734 17.484 4.574 1 95.38 79 ASN B N 1
ATOM 1539 C CA . ASN B 1 79 ? 7.047 16.906 3.27 1 95.38 79 ASN B CA 1
ATOM 1540 C C . ASN B 1 79 ? 8.164 15.875 3.367 1 95.38 79 ASN B C 1
ATOM 1542 O O . ASN B 1 79 ? 9.203 16.016 2.717 1 95.38 79 ASN B O 1
ATOM 1546 N N . PRO B 1 80 ? 7.902 14.859 4.094 1 96.44 80 PRO B N 1
ATOM 1547 C CA . PRO B 1 80 ? 8.961 13.875 4.336 1 96.44 80 PRO B CA 1
ATOM 1548 C C . PRO B 1 80 ? 9.312 13.07 3.088 1 96.44 80 PRO B C 1
ATOM 1550 O O . PRO B 1 80 ? 8.422 12.734 2.297 1 96.44 80 PRO B O 1
ATOM 1553 N N . LYS B 1 81 ? 10.547 12.781 2.963 1 98.44 81 LYS B N 1
ATOM 1554 C CA . LYS B 1 81 ? 11.062 11.867 1.948 1 98.44 81 LYS B CA 1
ATOM 1555 C C . LYS B 1 81 ? 11.742 10.656 2.59 1 98.44 81 LYS B C 1
ATOM 1557 O O . LYS B 1 81 ? 12.711 10.805 3.342 1 98.44 81 LYS B O 1
ATOM 1562 N N . TRP B 1 82 ? 11.242 9.5 2.344 1 98.38 82 TRP B N 1
ATOM 1563 C CA . TRP B 1 82 ? 11.805 8.297 2.951 1 98.38 82 TRP B CA 1
ATOM 1564 C C . TRP B 1 82 ? 12.641 7.52 1.941 1 98.38 82 TRP B C 1
ATOM 1566 O O . TRP B 1 82 ? 13.75 7.074 2.254 1 98.38 82 TRP B O 1
ATOM 1576 N N . ASN B 1 83 ? 12.133 7.312 0.751 1 98.69 83 ASN B N 1
ATOM 1577 C CA . ASN B 1 83 ? 12.781 6.508 -0.275 1 98.69 83 ASN B CA 1
ATOM 1578 C C . ASN B 1 83 ? 13.211 5.145 0.268 1 98.69 83 ASN B C 1
ATOM 1580 O O . ASN B 1 83 ? 14.359 4.73 0.09 1 98.69 83 ASN B O 1
ATOM 1584 N N . GLU B 1 84 ? 12.414 4.477 0.908 1 98.56 84 GLU B N 1
ATOM 1585 C CA . GLU B 1 84 ? 12.664 3.17 1.508 1 98.56 84 GLU B CA 1
ATOM 1586 C C . GLU B 1 84 ? 11.883 2.074 0.791 1 98.56 84 GLU B C 1
ATOM 1588 O O . GLU B 1 84 ? 10.719 2.266 0.443 1 98.56 84 GLU B O 1
ATOM 1593 N N . THR B 1 85 ? 12.539 1.018 0.571 1 98.12 85 THR B N 1
ATOM 1594 C CA . THR B 1 85 ? 11.93 -0.121 -0.106 1 98.12 85 THR B CA 1
ATOM 1595 C C . THR B 1 85 ? 11.641 -1.248 0.882 1 98.12 85 THR B C 1
ATOM 1597 O O . THR B 1 85 ? 12.469 -1.548 1.746 1 98.12 85 THR B O 1
ATOM 1600 N N . PHE B 1 86 ? 10.508 -1.871 0.752 1 96.75 86 PHE B N 1
ATOM 1601 C CA . PHE B 1 86 ? 10.07 -2.965 1.612 1 96.75 86 PHE B CA 1
ATOM 1602 C C . PHE B 1 86 ? 9.672 -4.18 0.784 1 96.75 86 PHE B C 1
ATOM 1604 O O . PHE B 1 86 ? 9.07 -4.039 -0.282 1 96.75 86 PHE B O 1
ATOM 1611 N N . GLU B 1 87 ? 9.992 -5.262 1.32 1 94.19 87 GLU B N 1
ATOM 1612 C CA . GLU B 1 87 ? 9.547 -6.539 0.774 1 94.19 87 GLU B CA 1
ATOM 1613 C C . GLU B 1 87 ? 8.531 -7.203 1.696 1 94.19 87 GLU B C 1
ATOM 1615 O O . GLU B 1 87 ? 8.836 -7.512 2.85 1 94.19 87 GLU B O 1
ATOM 1620 N N . ILE B 1 88 ? 7.387 -7.359 1.186 1 92 88 ILE B N 1
ATOM 1621 C CA . ILE B 1 88 ? 6.312 -7.965 1.966 1 92 88 ILE B CA 1
ATOM 1622 C C . ILE B 1 88 ? 6.125 -9.422 1.546 1 92 88 ILE B C 1
ATOM 1624 O O . ILE B 1 88 ? 5.852 -9.703 0.378 1 92 88 ILE B O 1
ATOM 1628 N N . LEU B 1 89 ? 6.238 -10.203 2.51 1 87.12 89 LEU B N 1
ATOM 1629 C CA . LEU B 1 89 ? 6.09 -11.633 2.252 1 87.12 89 LEU B CA 1
ATOM 1630 C C . LEU B 1 89 ? 4.672 -12.094 2.562 1 87.12 89 LEU B C 1
ATOM 1632 O O . LEU B 1 89 ? 4.078 -11.664 3.557 1 87.12 89 LEU B O 1
ATOM 1636 N N . TYR B 1 90 ? 4.238 -12.812 1.623 1 77.5 90 TYR B N 1
ATOM 1637 C CA . TYR B 1 90 ? 2.898 -13.32 1.899 1 77.5 90 TYR B CA 1
ATOM 1638 C C . TYR B 1 90 ? 2.746 -14.758 1.417 1 77.5 90 TYR B C 1
ATOM 1640 O O . TYR B 1 90 ? 3.51 -15.219 0.564 1 77.5 90 TYR B O 1
ATOM 1648 N N . SER B 1 91 ? 1.787 -15.281 2.098 1 72.56 91 SER B N 1
ATOM 1649 C CA . SER B 1 91 ? 1.502 -16.672 1.75 1 72.56 91 SER B CA 1
ATOM 1650 C C . SER B 1 91 ? 0.745 -16.766 0.43 1 72.56 91 SER B C 1
ATOM 1652 O O . SER B 1 91 ? 0.274 -15.758 -0.096 1 72.56 91 SER B O 1
ATOM 1654 N N . ASP B 1 92 ? 0.758 -17.891 -0.181 1 64.31 92 ASP B N 1
ATOM 1655 C CA . ASP B 1 92 ? 0.175 -18.172 -1.488 1 64.31 92 ASP B CA 1
ATOM 1656 C C . ASP B 1 92 ? -1.34 -17.984 -1.467 1 64.31 92 ASP B C 1
ATOM 1658 O O . ASP B 1 92 ? -2.027 -18.328 -2.43 1 64.31 92 ASP B O 1
ATOM 1662 N N . LEU B 1 93 ? -1.76 -17.422 -0.451 1 60.06 93 LEU B N 1
ATOM 1663 C CA . LEU B 1 93 ? -3.207 -17.234 -0.465 1 60.06 93 LEU B CA 1
ATOM 1664 C C . LEU B 1 93 ? -3.609 -16.141 -1.441 1 60.06 93 LEU B C 1
ATOM 1666 O O . LEU B 1 93 ? -2.871 -15.172 -1.628 1 60.06 93 LEU B O 1
ATOM 1670 N N . PRO B 1 94 ? -4.699 -16.516 -2.229 1 58.34 94 PRO B N 1
ATOM 1671 C CA . PRO B 1 94 ? -5.195 -15.555 -3.213 1 58.34 94 PRO B CA 1
ATOM 1672 C C . PRO B 1 94 ? -5.457 -14.172 -2.611 1 58.34 94 PRO B C 1
ATOM 1674 O O . PRO B 1 94 ? -5.906 -14.07 -1.466 1 58.34 94 PRO B O 1
ATOM 1677 N N . ASP B 1 95 ? -5.184 -13.133 -3.443 1 64.62 95 ASP B N 1
ATOM 1678 C CA . ASP B 1 95 ? -5.523 -11.734 -3.221 1 64.62 95 ASP B CA 1
ATOM 1679 C C . ASP B 1 95 ? -5.02 -11.25 -1.862 1 64.62 95 ASP B C 1
ATOM 1681 O O . ASP B 1 95 ? -5.727 -11.352 -0.859 1 64.62 95 ASP B O 1
ATOM 1685 N N . GLN B 1 96 ? -3.885 -11.016 -1.755 1 72.12 96 GLN B N 1
ATOM 1686 C CA . GLN B 1 96 ? -3.299 -10.516 -0.514 1 72.12 96 GLN B CA 1
ATOM 1687 C C . GLN B 1 96 ? -3.424 -9 -0.417 1 72.12 96 GLN B C 1
ATOM 1689 O O . GLN B 1 96 ? -3.258 -8.297 -1.413 1 72.12 96 GLN B O 1
ATOM 1694 N N . GLU B 1 97 ? -3.908 -8.695 0.823 1 84.69 97 GLU B N 1
ATOM 1695 C CA . GLU B 1 97 ? -4.113 -7.277 1.099 1 84.69 97 GLU B CA 1
ATOM 1696 C C . GLU B 1 97 ? -2.973 -6.707 1.942 1 84.69 97 GLU B C 1
ATOM 1698 O O . GLU B 1 97 ? -2.596 -7.297 2.959 1 84.69 97 GLU B O 1
ATOM 1703 N N . ILE B 1 98 ? -2.381 -5.703 1.5 1 89.81 98 ILE B N 1
ATOM 1704 C CA . ILE B 1 98 ? -1.349 -4.953 2.205 1 89.81 98 ILE B CA 1
ATOM 1705 C C . ILE B 1 98 ? -1.87 -3.559 2.553 1 89.81 98 ILE B C 1
ATOM 1707 O O . ILE B 1 98 ? -2.469 -2.887 1.712 1 89.81 98 ILE B O 1
ATOM 1711 N N . GLU B 1 99 ? -1.629 -3.199 3.805 1 91.56 99 GLU B N 1
ATOM 1712 C CA . GLU B 1 99 ? -2.098 -1.899 4.273 1 91.56 99 GLU B CA 1
ATOM 1713 C C . GLU B 1 99 ? -0.929 -0.966 4.574 1 91.56 99 GLU B C 1
ATOM 1715 O O . GLU B 1 99 ? 0.044 -1.368 5.215 1 91.56 99 GLU B O 1
ATOM 1720 N N . PHE B 1 100 ? -1.068 0.208 4.117 1 92.25 100 PHE B N 1
ATOM 1721 C CA . PHE B 1 100 ? -0.173 1.31 4.449 1 92.25 100 PHE B CA 1
ATOM 1722 C C . PHE B 1 100 ? -0.892 2.357 5.293 1 92.25 100 PHE B C 1
ATOM 1724 O O . PHE B 1 100 ? -1.996 2.785 4.949 1 92.25 100 PHE B O 1
ATOM 1731 N N . ASN B 1 101 ? -0.227 2.691 6.375 1 91.62 101 ASN B N 1
ATOM 1732 C CA . ASN B 1 101 ? -0.773 3.721 7.254 1 91.62 101 ASN B CA 1
ATOM 1733 C C . ASN B 1 101 ? 0.212 4.871 7.449 1 91.62 101 ASN B C 1
ATOM 1735 O O . ASN B 1 101 ? 1.326 4.66 7.934 1 91.62 101 ASN B O 1
ATOM 1739 N N . LEU B 1 102 ? -0.204 5.949 7.004 1 91.44 102 LEU B N 1
ATOM 1740 C CA . LEU B 1 102 ? 0.587 7.148 7.258 1 91.44 102 LEU B CA 1
ATOM 1741 C C . LEU B 1 102 ? 0.262 7.734 8.633 1 91.44 102 LEU B C 1
ATOM 1743 O O . LEU B 1 102 ? -0.876 8.133 8.883 1 91.44 102 LEU B O 1
ATOM 1747 N N . ILE B 1 103 ? 1.266 7.727 9.453 1 88 103 ILE B N 1
ATOM 1748 C CA . ILE B 1 103 ? 1.136 8.234 10.812 1 88 103 ILE B CA 1
ATOM 1749 C C . ILE B 1 103 ? 1.921 9.539 10.953 1 88 103 ILE B C 1
ATOM 1751 O O . ILE B 1 103 ? 3.064 9.633 10.5 1 88 103 ILE B O 1
ATOM 1755 N N . SER B 1 104 ? 1.244 10.5 11.422 1 82.94 104 SER B N 1
ATOM 1756 C CA . SER B 1 104 ? 1.871 11.766 11.773 1 82.94 104 SER B CA 1
ATOM 1757 C C . SER B 1 104 ? 1.674 12.086 13.25 1 82.94 104 SER B C 1
ATOM 1759 O O . SER B 1 104 ? 0.541 12.133 13.742 1 82.94 104 SER B O 1
ATOM 1761 N N . ASP B 1 105 ? 2.699 11.945 13.969 1 75.62 105 ASP B N 1
ATOM 1762 C CA . ASP B 1 105 ? 2.568 12.148 15.406 1 75.62 105 ASP B CA 1
ATOM 1763 C C . ASP B 1 105 ? 2.969 13.57 15.805 1 75.62 105 ASP B C 1
ATOM 1765 O O . ASP B 1 105 ? 3.707 14.234 15.07 1 75.62 105 ASP B O 1
ATOM 1769 N N . LYS B 1 106 ? 2.25 13.875 17 1 67.25 106 LYS B N 1
ATOM 1770 C CA . LYS B 1 106 ? 2.605 15.117 17.672 1 67.25 106 LYS B CA 1
ATOM 1771 C C . LYS B 1 106 ? 3.855 14.945 18.531 1 67.25 106 LYS B C 1
ATOM 1773 O O . LYS B 1 106 ? 4.086 13.875 19.094 1 67.25 106 LYS B O 1
ATOM 1778 N N . GLY B 1 107 ? 4.996 15.367 18.047 1 59.62 107 GLY B N 1
ATOM 1779 C CA . GLY B 1 107 ? 6.191 15.461 18.875 1 59.62 107 GLY B CA 1
ATOM 1780 C C . GLY B 1 107 ? 5.887 15.562 20.359 1 59.62 107 GLY B C 1
ATOM 1781 O O . GLY B 1 107 ? 4.723 15.578 20.766 1 59.62 107 GLY B O 1
ATOM 1782 N N . VAL B 1 108 ? 6.844 15.25 21.266 1 54.5 108 VAL B N 1
ATOM 1783 C CA . VAL B 1 108 ? 6.777 15.391 22.719 1 54.5 108 VAL B CA 1
ATOM 1784 C C . VAL B 1 108 ? 6.152 16.734 23.078 1 54.5 108 VAL B C 1
ATOM 1786 O O . VAL B 1 108 ? 6.594 17.781 22.609 1 54.5 108 VAL B O 1
ATOM 1789 N N . LYS B 1 109 ? 4.781 16.688 23.516 1 51.06 109 LYS B N 1
ATOM 1790 C CA . LYS B 1 109 ? 4.227 17.828 24.234 1 51.06 109 LYS B CA 1
ATOM 1791 C C . LYS B 1 109 ? 5.25 18.422 25.188 1 51.06 109 LYS B C 1
ATOM 1793 O O . LYS B 1 109 ? 5.75 17.734 26.078 1 51.06 109 LYS B O 1
ATOM 1798 N N . ILE B 1 110 ? 6.082 19.188 24.953 1 45.09 110 ILE B N 1
ATOM 1799 C CA . ILE B 1 110 ? 6.559 19.922 26.125 1 45.09 110 ILE B CA 1
ATOM 1800 C C . ILE B 1 110 ? 5.379 20.312 27.016 1 45.09 110 ILE B C 1
ATOM 1802 O O . ILE B 1 110 ? 4.281 20.578 26.516 1 45.09 110 ILE B O 1
ATOM 1806 N N . ASN B 1 111 ? 5.383 20.125 28.406 1 42.41 111 ASN B N 1
ATOM 1807 C CA . ASN B 1 111 ? 4.594 20.781 29.438 1 42.41 111 ASN B CA 1
ATOM 1808 C C . ASN B 1 111 ? 4.094 22.156 28.984 1 42.41 111 ASN B C 1
ATOM 1810 O O . ASN B 1 111 ? 4.82 23.141 29.078 1 42.41 111 ASN B O 1
ATOM 1814 N N . GLN B 1 112 ? 3.605 22.344 27.953 1 41.62 112 GLN B N 1
ATOM 1815 C CA . GLN B 1 112 ? 2.936 23.625 27.812 1 41.62 112 GLN B CA 1
ATOM 1816 C C . GLN B 1 112 ? 2.186 24 29.094 1 4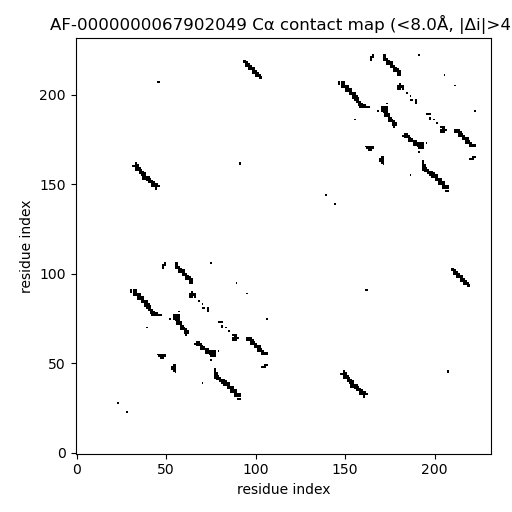1.62 112 GLN B C 1
ATOM 1818 O O . GLN B 1 112 ? 1.049 24.469 29.031 1 41.62 112 GLN B O 1
ATOM 1823 N N . GLN B 1 113 ? 2.145 23.156 30.141 1 41.81 113 GLN B N 1
ATOM 1824 C CA . GLN B 1 113 ? 1.821 23.844 31.391 1 41.81 113 GLN B CA 1
ATOM 1825 C C . GLN B 1 113 ? 2.645 25.125 31.547 1 41.81 113 GLN B C 1
ATOM 1827 O O . GLN B 1 113 ? 3.518 25.203 32.406 1 41.81 113 GLN B O 1
ATOM 1832 N N . LEU B 1 114 ? 3.422 25.594 30.688 1 37.31 114 LEU B N 1
ATOM 1833 C CA . LEU B 1 114 ? 3.988 26.797 31.281 1 37.31 114 LEU B CA 1
ATOM 1834 C C . LEU B 1 114 ? 2.904 27.641 31.953 1 37.31 114 LEU B C 1
ATOM 1836 O O . LEU B 1 114 ? 1.712 27.406 31.75 1 37.31 114 LEU B O 1
ATOM 1840 N N . GLY B 1 115 ? 3.076 29.078 31.875 1 33.78 115 GLY B N 1
ATOM 1841 C CA . GLY B 1 115 ? 2.912 30.281 32.656 1 33.78 115 GLY B CA 1
ATOM 1842 C C . GLY B 1 115 ? 1.478 30.781 32.719 1 33.78 115 GLY B C 1
ATOM 1843 O O . GLY B 1 115 ? 1.21 31.875 33.188 1 33.78 115 GLY B O 1
ATOM 1844 N N . ARG B 1 116 ? 0.314 29.891 32.656 1 30.91 116 ARG B N 1
ATOM 1845 C CA . ARG B 1 116 ? -0.488 30.734 33.5 1 30.91 116 ARG B CA 1
ATOM 1846 C C . ARG B 1 116 ? -0.165 30.484 34.969 1 30.91 116 ARG B C 1
ATOM 1848 O O . ARG B 1 116 ? 0.236 29.375 35.344 1 30.91 116 ARG B O 1
#

InterPro domains:
  IPR000008 C2 domain [PF00168] (35-115)
  IPR000008 C2 domain [PS50004] (16-116)
  IPR000008 C2 domain [SM00239] (35-115)
  IPR035892 C2 domain superfamily [G3DSA:2.60.40.150] (12-116)
  IPR035892 C2 domain superfamily [SSF49562] (26-115)
  IPR051634 Extended Synaptotagmin [PTHR45761] (1-116)

Nearest PDB structures (foldseek):
  3jzy-assembly1_A  TM=8.630E-01  e=1.495E-05  Homo sapiens
  4npk-assembly1_A  TM=8.419E-01  e=9.289E-06  Homo sapiens
  4npj-assembly2_B  TM=8.270E-01  e=9.289E-06  Homo sapiens
  4p42-assembly1_A  TM=7.558E-01  e=4.041E-06  Homo sapiens
  4p42-assembly1_B  TM=7.371E-01  e=1.927E-04  Homo sapiens

Solvent-accessible surface area (backbone atoms only — not comparable to full-atom values): 13462 Å² total; per-residue (Å²): 129,85,92,77,87,73,76,71,77,68,74,78,71,75,66,68,66,79,68,75,70,59,64,43,68,70,60,66,50,65,58,68,56,22,32,39,34,37,29,44,38,33,38,36,57,46,72,57,57,26,80,89,75,57,16,15,34,30,32,39,39,36,40,25,56,88,35,75,49,64,54,72,72,39,72,67,31,40,57,42,71,67,68,43,74,48,76,39,42,22,66,84,58,81,62,46,62,30,38,37,33,44,41,67,38,61,63,85,73,65,78,73,71,61,85,121,128,88,73,85,81,75,80,69,78,68,76,76,71,76,63,71,66,78,66,76,69,57,63,44,70,72,60,67,52,64,58,67,56,21,31,38,35,37,30,43,37,33,37,34,57,46,71,58,58,25,80,88,75,56,18,15,32,31,31,39,39,37,40,25,56,91,36,77,49,66,54,72,72,39,72,69,32,41,58,42,73,66,68,42,74,46,76,38,39,23,67,82,57,80,63,44,61,30,37,35,32,45,40,66,39,59,63,85,74,65,77,74,74,56,87,120

Foldseek 3Di:
DDDDDCPVVPPPCPPPVPPCVVCCVVVPCVVPFDKDKDWDFKDAQAAQDEPVLRFWFKKKWKDWQNDIDIFDTDPRHRIDTGRDMDMDTHHPDPDIDMDMDMDTDHPPPDCPCPDD/DDDPDDPVPPPPCPVPVPPCVVVCVVVPCVVPFDKDKDWDFKDAQAAQPEPVLRFWFKKKWKDWQNDIDIFDTDPRHRIDTGRDMDMDTHHPDPDIDMDMDMDTDHPPPDCPCPDD

Secondary structure (DSSP, 8-state):
-----------------------HHHHH-----EEEEEEEEEEESPPP--TTTS--EEEEEEEETTEEEEPPPPTT-SS-EEEEEEEEEE-S-SSEEEEEEEEEE-----------/-----------------------HHHHH-----EEEEEEEEEEESPPP--TTTS--EEEEEEEETTEEEEPPPPTT-SS-EEEEEEEEEE-S-SSEEEEEEEEEE-----------

Sequence (232 aa):
MNQIGQIIIAPQHFSHPLAARFDLAKLQFLEPRNALRIRVIEAKNLVAKEILTKSSNPYVVICGGGTTAKTRVIHKNLNPKWNETFEILYSDLPDQEIEFNLISDKGVKINQQLGRMNQIGQIIIAPQHFSHPLAARFDLAKLQFLEPRNALRIRVIEAKNLVAKEILTKSSNPYVVICGGGTTAKTRVIHKNLNPKWNETFEILYSDLPDQEIEFNLISDKGVKINQQLGR

Radius of gyration: 33.4 Å; Cα contacts (8 Å, |Δi|>4): 436; chains: 2; bounding box: 75×151×60 Å

pLDDT: mean 70.63, std 24.75, range [23.59, 98.69]

Organism: Xenopus laevis (NCBI:txid8355)